Protein AF-A0A960LBF2-F1 (afdb_monomer)

Secondary structure (DSSP, 8-state):
----------SS--HHHHHGGGHHHHHHTTTTSEEEEE-----HHHHHHHTTSSEEEEE--SS-EEETTEEE-HHHHHHHHHHHHHHHHHHHHHHTT-----S-BTTBSB-TTT-SBPP-GGGTTTTSTTHHHHTHHHHHHHHHHHHHHHHHSPTTHHHHHHHHHHIIIIIS---S-HHHHHHHHHT-HHHHHHHHHHHTTTTTTSS--HHHHHHHHHHHHHHHHH-

Foldseek 3Di:
DDPDQPPPDDDDLVQCQQQVVVVVLQVLCPPLAEEAEDCDDDALLRVLLCLLASYQYFHQDPAFDADQLDTHGRSSSRSVSSVLNQLLLQQLCVVVVRHWDDCDDPNDQADPVPRGGDDISNSCRPPRPCPSVVRSVVLNVLSCLQLVLLVPDDPPLSLLLSQLSSCVCRVVSHHSDLVSLLVVLVVCVSLVVVVVCLVSCRCPPRRNDPRSNVNNNVSSVSSNVSD

Sequence (227 aa):
MIALSDDGEAGSAVYVPKAAGEVEPLLRLWPAALAVPTPMAFEAVDLVELRAFPVHPLGLVAEPSWADGGVRSPAEFFFHDLDHARFKIREDLRVEGIEIPDAYRLGTTLDAETGQHRTILSAAESRVGSLLWGRVESRRELCARLLAFSASLAEPLRTATELLLFEILCEKSLPLDEDVLVHELRSGAHVIKARRKQASGFYGDYASGPAVMAALEEACGVLGESL

Structure (mmCIF, N/CA/C/O backbone):
data_AF-A0A960LBF2-F1
#
_entry.id   AF-A0A960LBF2-F1
#
loop_
_atom_site.group_PDB
_atom_site.id
_atom_site.type_symbol
_atom_site.label_atom_id
_atom_site.label_alt_id
_atom_site.label_comp_id
_atom_site.label_asym_id
_atom_site.label_entity_id
_atom_site.label_seq_id
_atom_site.pdbx_PDB_ins_code
_atom_site.Cartn_x
_atom_site.Cartn_y
_atom_site.Cartn_z
_atom_site.occupancy
_atom_site.B_iso_or_equiv
_atom_site.auth_seq_id
_atom_site.auth_comp_id
_atom_site.auth_asym_id
_atom_site.auth_atom_id
_atom_site.pdbx_PDB_model_num
ATOM 1 N N . MET A 1 1 ? -3.083 17.568 -3.671 1.00 28.14 1 MET A N 1
ATOM 2 C CA . MET A 1 1 ? -1.648 17.882 -3.499 1.00 28.14 1 MET A CA 1
ATOM 3 C C . MET A 1 1 ? -1.215 17.280 -2.173 1.00 28.14 1 MET A C 1
ATOM 5 O O . MET A 1 1 ? -1.503 17.854 -1.131 1.00 28.14 1 MET A O 1
ATOM 9 N N . ILE A 1 2 ? -0.667 16.067 -2.198 1.00 32.09 2 ILE A N 1
ATOM 10 C CA . ILE A 1 2 ? -0.135 15.413 -0.996 1.00 32.09 2 ILE A CA 1
ATOM 11 C C . ILE A 1 2 ? 1.286 15.946 -0.807 1.00 32.09 2 ILE A C 1
ATOM 13 O O . ILE A 1 2 ? 2.064 15.971 -1.760 1.00 32.09 2 ILE A O 1
ATOM 17 N N . ALA A 1 3 ? 1.597 16.437 0.393 1.00 28.89 3 ALA A N 1
ATOM 18 C CA . ALA A 1 3 ? 2.954 16.827 0.746 1.00 28.89 3 ALA A CA 1
ATOM 19 C C . ALA A 1 3 ? 3.868 15.604 0.597 1.00 28.89 3 ALA A C 1
ATOM 21 O O . ALA A 1 3 ? 3.559 14.531 1.112 1.00 28.89 3 ALA A O 1
ATOM 22 N N . LEU A 1 4 ? 4.967 15.761 -0.139 1.00 34.78 4 LEU A N 1
ATOM 23 C CA . LEU A 1 4 ? 6.025 14.761 -0.210 1.00 34.78 4 LEU A CA 1
ATOM 24 C C . LEU A 1 4 ? 6.577 14.593 1.215 1.00 34.78 4 LEU A C 1
ATOM 26 O O . LEU A 1 4 ? 7.219 15.515 1.714 1.00 34.78 4 LEU A O 1
ATOM 30 N N . SER A 1 5 ? 6.266 13.483 1.890 1.00 39.72 5 SER A N 1
ATOM 31 C CA . SER A 1 5 ? 6.925 13.139 3.149 1.00 39.72 5 SER A CA 1
ATOM 32 C C . SER A 1 5 ? 8.387 12.822 2.850 1.00 39.72 5 SER A C 1
ATOM 34 O O . SER A 1 5 ? 8.703 12.082 1.915 1.00 39.72 5 SER A O 1
ATOM 36 N N . ASP A 1 6 ? 9.270 13.476 3.593 1.00 39.81 6 ASP A N 1
ATOM 37 C CA . ASP A 1 6 ? 10.702 13.227 3.584 1.00 39.81 6 ASP A CA 1
ATOM 38 C C . ASP A 1 6 ? 10.922 12.035 4.527 1.00 39.81 6 ASP A C 1
ATOM 40 O O . ASP A 1 6 ? 11.049 12.207 5.735 1.00 39.81 6 ASP A O 1
ATOM 44 N N . ASP A 1 7 ? 10.863 10.807 4.003 1.00 44.34 7 ASP A N 1
ATOM 45 C CA . ASP A 1 7 ? 10.967 9.568 4.803 1.00 44.34 7 ASP A CA 1
ATOM 46 C C . ASP A 1 7 ? 12.429 9.271 5.230 1.00 44.34 7 ASP A C 1
ATOM 48 O O . ASP A 1 7 ? 12.853 8.133 5.410 1.00 44.34 7 ASP A O 1
ATOM 52 N N . GLY A 1 8 ? 13.236 10.322 5.385 1.00 38.25 8 GLY A N 1
ATOM 53 C CA . GLY A 1 8 ? 14.649 10.270 5.737 1.00 38.25 8 GLY A CA 1
ATOM 54 C C . GLY A 1 8 ? 14.908 10.424 7.233 1.00 38.25 8 GLY A C 1
ATOM 55 O O . GLY A 1 8 ? 15.668 11.307 7.613 1.00 38.25 8 GLY A O 1
ATOM 56 N N . GLU A 1 9 ? 14.336 9.574 8.088 1.00 38.06 9 GLU A N 1
ATOM 57 C CA . GLU A 1 9 ? 14.816 9.435 9.473 1.00 38.06 9 GLU A CA 1
ATOM 58 C C . GLU A 1 9 ? 15.226 7.989 9.772 1.00 38.06 9 GLU A C 1
ATOM 60 O O . GLU A 1 9 ? 14.443 7.126 10.167 1.00 38.06 9 GLU A O 1
ATOM 65 N N . ALA A 1 10 ? 16.522 7.734 9.585 1.00 38.94 10 ALA A N 1
ATOM 66 C CA . ALA A 1 10 ? 17.205 6.571 10.121 1.00 38.94 10 ALA A CA 1
ATOM 67 C C . ALA A 1 10 ? 17.454 6.778 11.626 1.00 38.94 10 ALA A C 1
ATOM 69 O O . ALA A 1 10 ? 18.389 7.477 12.015 1.00 38.94 10 ALA A O 1
ATOM 70 N N . GLY A 1 11 ? 16.637 6.155 12.479 1.00 41.22 11 GLY A N 1
ATOM 71 C CA . GLY A 1 11 ? 16.924 6.027 13.910 1.00 41.22 11 GLY A CA 1
ATOM 72 C C . GLY A 1 11 ? 15.682 5.994 14.800 1.00 41.22 11 GLY A C 1
ATOM 73 O O . GLY A 1 11 ? 14.882 6.920 14.792 1.00 41.22 11 GLY A O 1
ATOM 74 N N . SER A 1 12 ? 15.595 4.964 15.649 1.00 40.75 12 SER A N 1
ATOM 75 C CA . SER A 1 12 ? 14.500 4.633 16.583 1.00 40.75 12 SER A CA 1
ATOM 76 C C . SER A 1 12 ? 13.303 3.911 15.956 1.00 40.75 12 SER A C 1
ATOM 78 O O . SER A 1 12 ? 13.068 4.006 14.759 1.00 40.75 12 SER A O 1
ATOM 80 N N . ALA A 1 13 ? 12.591 3.129 16.771 1.00 57.81 13 ALA A N 1
ATOM 81 C CA . ALA A 1 13 ? 11.451 2.316 16.365 1.00 57.81 13 ALA A CA 1
ATOM 82 C C . ALA A 1 13 ? 10.294 3.195 15.865 1.00 57.81 13 ALA A C 1
ATOM 84 O O . ALA A 1 13 ? 9.387 3.503 16.629 1.00 57.81 13 ALA A O 1
ATOM 85 N N . VAL A 1 14 ? 10.337 3.621 14.598 1.00 75.94 14 VAL A N 1
ATOM 86 C CA . VAL A 1 14 ? 9.389 4.590 14.020 1.00 75.94 14 VAL A CA 1
ATOM 87 C C . VAL A 1 14 ? 7.981 4.002 13.932 1.00 75.94 14 VAL A C 1
ATOM 89 O O . VAL A 1 14 ? 7.005 4.685 14.226 1.00 75.94 14 VAL A O 1
ATOM 92 N N . TYR A 1 15 ? 7.851 2.727 13.556 1.00 82.81 15 TYR A N 1
ATOM 93 C CA . TYR A 1 15 ? 6.547 2.162 13.193 1.00 82.81 15 TYR A CA 1
ATOM 94 C C . TYR A 1 15 ? 5.677 1.750 14.375 1.00 82.81 15 TYR A C 1
ATOM 96 O O . TYR A 1 15 ? 4.470 1.980 14.344 1.00 82.81 15 TYR A O 1
ATOM 104 N N . VAL A 1 16 ? 6.270 1.179 15.428 1.00 85.75 16 VAL A N 1
ATOM 105 C CA . VAL A 1 16 ? 5.522 0.720 16.611 1.00 85.75 16 VAL A CA 1
ATOM 106 C C . VAL A 1 16 ? 4.672 1.855 17.212 1.00 85.75 16 VAL A C 1
ATOM 108 O O . VAL A 1 16 ? 3.450 1.724 17.219 1.00 85.75 16 VAL A O 1
ATOM 111 N N . PRO A 1 17 ? 5.232 2.998 17.657 1.00 88.12 17 PRO A N 1
ATOM 112 C CA . PRO A 1 17 ? 4.430 4.096 18.197 1.00 88.12 17 PRO A CA 1
ATOM 113 C C . PRO A 1 17 ? 3.516 4.737 17.142 1.00 88.12 17 PRO A C 1
ATOM 115 O O . PRO A 1 17 ? 2.463 5.263 17.497 1.00 88.12 17 PRO A O 1
ATOM 118 N N . LYS A 1 18 ? 3.883 4.666 15.853 1.00 88.06 18 LYS A N 1
ATOM 119 C CA . LYS A 1 18 ? 3.131 5.261 14.741 1.00 88.06 18 LYS A CA 1
ATOM 120 C C . LYS A 1 18 ? 1.815 4.561 14.439 1.00 88.06 18 LYS A C 1
ATOM 122 O O . LYS A 1 18 ? 0.836 5.239 14.120 1.00 88.06 18 LYS A O 1
ATOM 127 N N . ALA A 1 19 ? 1.802 3.233 14.516 1.00 91.38 19 ALA A N 1
ATOM 128 C CA . ALA A 1 19 ? 0.680 2.420 14.061 1.00 91.38 19 ALA A CA 1
ATOM 129 C C . ALA A 1 19 ? 0.069 1.529 15.153 1.00 91.38 19 ALA A C 1
ATOM 131 O O . ALA A 1 19 ? -1.000 0.978 14.922 1.00 91.38 19 ALA A O 1
ATOM 132 N N . ALA A 1 20 ? 0.665 1.399 16.348 1.00 92.50 20 ALA A N 1
ATOM 133 C CA . ALA A 1 20 ? 0.161 0.480 17.379 1.00 92.50 20 ALA A CA 1
ATOM 134 C C . ALA A 1 20 ? -1.324 0.661 17.719 1.00 92.50 20 ALA A C 1
ATOM 136 O O . ALA A 1 20 ? -2.034 -0.327 17.872 1.00 92.50 20 ALA A O 1
ATOM 137 N N . GLY A 1 21 ? -1.812 1.903 17.768 1.00 94.31 21 GLY A N 1
ATOM 138 C CA . GLY A 1 21 ? -3.224 2.192 18.042 1.00 94.31 21 GLY A CA 1
ATOM 139 C C . GLY A 1 21 ? -4.203 1.820 16.918 1.00 94.31 21 GLY A C 1
ATOM 140 O O . GLY A 1 21 ? -5.401 2.047 17.070 1.00 94.31 21 GLY A O 1
ATOM 141 N N . GLU A 1 22 ? -3.720 1.289 15.793 1.00 96.62 22 GLU A N 1
ATOM 142 C CA . GLU A 1 22 ? -4.529 0.884 14.636 1.00 96.62 22 GLU A CA 1
ATOM 143 C C . GLU A 1 22 ? -4.852 -0.618 14.636 1.00 96.62 22 GLU A C 1
ATOM 145 O O . GLU A 1 22 ? -5.702 -1.046 13.855 1.00 96.62 22 GLU A O 1
ATOM 150 N N . VAL A 1 23 ? -4.229 -1.423 15.512 1.00 96.62 23 VAL A N 1
ATOM 151 C CA . VAL A 1 23 ? -4.430 -2.885 15.554 1.00 96.62 23 VAL A CA 1
ATOM 152 C C . VAL A 1 23 ? -5.886 -3.226 15.865 1.00 96.62 23 VAL A C 1
ATOM 154 O O . VAL A 1 23 ? -6.545 -3.908 15.080 1.00 96.62 23 VAL A O 1
ATOM 157 N N . GLU A 1 24 ? -6.419 -2.754 16.993 1.00 96.88 24 GLU A N 1
ATOM 158 C CA . GLU A 1 24 ? -7.786 -3.067 17.409 1.00 96.88 24 GLU A CA 1
ATOM 159 C C . GLU A 1 24 ? -8.836 -2.519 16.434 1.00 96.88 24 GLU A C 1
ATOM 161 O O . GLU A 1 24 ? -9.745 -3.278 16.087 1.00 96.88 24 GLU A O 1
ATOM 166 N N . PRO A 1 25 ? -8.742 -1.263 15.946 1.00 96.31 25 PRO A N 1
ATOM 167 C CA . PRO A 1 25 ? -9.629 -0.782 14.894 1.00 96.31 25 PRO A CA 1
ATOM 168 C C . PRO A 1 25 ? -9.584 -1.632 13.621 1.00 96.31 25 PRO A C 1
ATOM 170 O O . PRO A 1 25 ? -10.644 -1.986 13.113 1.00 96.31 25 PRO A O 1
ATOM 173 N N . LEU A 1 26 ? -8.398 -2.022 13.133 1.00 96.56 26 LEU A N 1
ATOM 174 C CA . LEU A 1 26 ? -8.282 -2.869 11.942 1.00 96.56 26 LEU A CA 1
ATOM 175 C C . LEU A 1 26 ? -8.992 -4.215 12.139 1.00 96.56 26 LEU A C 1
ATOM 177 O O . LEU A 1 26 ? -9.729 -4.655 11.260 1.00 96.56 26 LEU A O 1
ATOM 181 N N . LEU A 1 27 ? -8.831 -4.848 13.305 1.00 96.00 27 LEU A N 1
ATOM 182 C CA . LEU A 1 27 ? -9.509 -6.111 13.619 1.00 96.00 27 LEU A CA 1
ATOM 183 C C . LEU A 1 27 ? -11.038 -5.963 13.684 1.00 96.00 27 LEU A C 1
ATOM 185 O O . LEU A 1 27 ? -11.760 -6.880 13.291 1.00 96.00 27 LEU A O 1
ATOM 189 N N . ARG A 1 28 ? -11.552 -4.813 14.137 1.00 96.06 28 ARG A N 1
ATOM 190 C CA . ARG A 1 28 ? -13.000 -4.526 14.161 1.00 96.06 28 ARG A CA 1
ATOM 191 C C . ARG A 1 28 ? -13.604 -4.291 12.783 1.00 96.06 28 ARG A C 1
ATOM 193 O O . ARG A 1 28 ? -14.824 -4.352 12.656 1.00 96.06 28 ARG A O 1
ATOM 200 N N . LEU A 1 29 ? -12.787 -4.055 11.756 1.00 95.25 29 LEU A N 1
ATOM 201 C CA . LEU A 1 29 ? -13.278 -3.969 10.384 1.00 95.25 29 LEU A CA 1
ATOM 202 C C . LEU A 1 29 ? -13.675 -5.334 9.817 1.00 95.25 29 LEU A C 1
ATOM 204 O O . LEU A 1 29 ? -14.265 -5.365 8.744 1.00 95.25 29 LEU A O 1
ATOM 208 N N . TRP A 1 30 ? -13.434 -6.453 10.506 1.00 93.94 30 TRP A N 1
ATOM 209 C CA . TRP A 1 30 ? -13.960 -7.750 10.084 1.00 93.94 30 TRP A CA 1
ATOM 210 C C . TRP A 1 30 ? -15.506 -7.741 10.001 1.00 93.94 30 TRP A C 1
ATOM 212 O O . TRP A 1 30 ? -16.165 -7.299 10.944 1.00 93.94 30 TRP A O 1
ATOM 222 N N . PRO A 1 31 ? -16.126 -8.293 8.934 1.00 92.94 31 PRO A N 1
ATOM 223 C CA . PRO A 1 31 ? -15.510 -8.945 7.771 1.00 92.94 31 PRO A CA 1
ATOM 224 C C . PRO A 1 31 ? -15.253 -7.997 6.585 1.00 92.94 31 PRO A C 1
ATOM 226 O O . PRO A 1 31 ? -14.890 -8.453 5.508 1.00 92.94 31 PRO A O 1
ATOM 229 N N . ALA A 1 32 ? -15.489 -6.697 6.738 1.00 93.81 32 ALA A N 1
ATOM 230 C CA . ALA A 1 32 ? -15.416 -5.686 5.685 1.00 93.81 32 ALA A CA 1
ATOM 231 C C . ALA A 1 32 ? -13.995 -5.446 5.137 1.00 93.81 32 ALA A C 1
ATOM 233 O O . ALA A 1 32 ? -13.841 -5.182 3.946 1.00 93.81 32 ALA A O 1
ATOM 234 N N . ALA A 1 33 ? -12.973 -5.575 5.985 1.00 95.50 33 ALA A N 1
ATOM 235 C CA . ALA A 1 33 ? -11.564 -5.628 5.602 1.00 95.50 33 ALA A CA 1
ATOM 236 C C . ALA A 1 33 ? -10.820 -6.630 6.496 1.00 95.50 33 ALA A C 1
ATOM 238 O O . ALA A 1 33 ? -11.137 -6.759 7.681 1.00 95.50 33 ALA A O 1
ATOM 239 N N . LEU A 1 34 ? -9.863 -7.367 5.929 1.00 96.31 34 LEU A N 1
ATOM 240 C CA . LEU A 1 34 ? -9.186 -8.473 6.610 1.00 96.31 34 LEU A CA 1
ATOM 241 C C . LEU A 1 34 ? -7.733 -8.128 6.912 1.00 96.31 34 LEU A C 1
ATOM 243 O O . LEU A 1 34 ? -6.956 -7.891 5.995 1.00 96.31 34 LEU A O 1
ATOM 247 N N . ALA A 1 35 ? -7.348 -8.187 8.184 1.00 96.62 35 ALA A N 1
ATOM 248 C CA . ALA A 1 35 ? -5.946 -8.261 8.582 1.00 96.62 35 ALA A CA 1
ATOM 249 C C . ALA A 1 35 ? -5.517 -9.732 8.595 1.00 96.62 35 ALA A C 1
ATOM 251 O O . ALA A 1 35 ? -6.151 -10.546 9.272 1.00 96.62 35 ALA A O 1
ATOM 252 N N . VAL A 1 36 ? -4.455 -10.084 7.872 1.00 97.12 36 VAL A N 1
ATOM 253 C CA . VAL A 1 36 ? -3.978 -11.472 7.775 1.00 97.12 36 VAL A CA 1
ATOM 254 C C . VAL A 1 36 ? -2.517 -11.541 8.211 1.00 97.12 36 VAL A C 1
ATOM 256 O O . VAL A 1 36 ? -1.625 -11.350 7.384 1.00 97.12 36 VAL A O 1
ATOM 259 N N . PRO A 1 37 ? -2.241 -11.818 9.499 1.00 96.94 37 PRO A N 1
ATOM 260 C CA . PRO A 1 37 ? -0.886 -12.106 9.949 1.00 96.94 37 PRO A CA 1
ATOM 261 C C . PRO A 1 37 ? -0.328 -13.319 9.201 1.00 96.94 37 PRO A C 1
ATOM 263 O O . PRO A 1 37 ? -0.969 -14.372 9.174 1.00 96.94 37 PRO A O 1
ATOM 266 N N . THR A 1 38 ? 0.842 -13.187 8.580 1.00 97.12 38 THR A N 1
ATOM 267 C CA . THR A 1 38 ? 1.386 -14.238 7.711 1.00 97.12 38 THR A CA 1
ATOM 268 C C . THR A 1 38 ? 2.914 -14.281 7.714 1.00 97.12 38 THR A C 1
ATOM 270 O O . THR A 1 38 ? 3.549 -13.232 7.646 1.00 97.12 38 THR A O 1
ATOM 273 N N . PRO A 1 39 ? 3.533 -15.477 7.765 1.00 96.38 39 PRO A N 1
ATOM 274 C CA . PRO A 1 39 ? 4.972 -15.638 7.558 1.00 96.38 39 PRO A CA 1
ATOM 275 C C . PRO A 1 39 ? 5.353 -15.708 6.069 1.00 96.38 39 PRO A C 1
ATOM 277 O O . PRO A 1 39 ? 6.522 -15.896 5.742 1.00 96.38 39 PRO A O 1
ATOM 280 N N . MET A 1 40 ? 4.372 -15.648 5.162 1.00 94.62 40 MET A N 1
ATOM 281 C CA . MET A 1 40 ? 4.597 -15.720 3.721 1.00 94.62 40 MET A CA 1
ATOM 282 C C . MET A 1 40 ? 5.306 -14.457 3.230 1.00 94.62 40 MET A C 1
ATOM 284 O O . MET A 1 40 ? 4.862 -13.348 3.522 1.00 94.62 40 MET A O 1
ATOM 288 N N . ALA A 1 41 ? 6.379 -14.644 2.464 1.00 91.06 41 ALA A N 1
ATOM 289 C CA . ALA A 1 41 ? 6.989 -13.578 1.683 1.00 91.06 41 ALA A CA 1
ATOM 290 C C . ALA A 1 41 ? 6.204 -13.385 0.380 1.00 91.06 41 ALA A C 1
ATOM 292 O O . ALA A 1 41 ? 5.762 -14.364 -0.221 1.00 91.06 41 ALA A O 1
ATOM 293 N N . PHE A 1 42 ? 6.048 -12.130 -0.030 1.00 91.56 42 PHE A N 1
ATOM 294 C CA . PHE A 1 42 ? 5.371 -11.738 -1.260 1.00 91.56 42 PHE A CA 1
ATOM 295 C C . PHE A 1 42 ? 6.341 -10.960 -2.140 1.00 91.56 42 PHE A C 1
ATOM 297 O O . PHE A 1 42 ? 7.027 -10.057 -1.654 1.00 91.56 42 PHE A O 1
ATOM 304 N N . GLU A 1 43 ? 6.359 -11.277 -3.427 1.00 90.44 43 GLU A N 1
ATOM 305 C CA . GLU A 1 43 ? 6.989 -10.441 -4.443 1.00 90.44 43 GLU A CA 1
ATOM 306 C C . GLU A 1 43 ? 6.092 -9.220 -4.726 1.00 90.44 43 GLU A C 1
ATOM 308 O O . GLU A 1 43 ? 4.900 -9.208 -4.394 1.00 90.44 43 GLU A O 1
ATOM 313 N N . ALA A 1 44 ? 6.612 -8.164 -5.363 1.00 90.00 44 ALA A N 1
ATOM 314 C CA . ALA A 1 44 ? 5.790 -6.967 -5.592 1.00 90.00 44 ALA A CA 1
ATOM 315 C C . ALA A 1 44 ? 4.571 -7.244 -6.476 1.00 90.00 44 ALA A C 1
ATOM 317 O O . ALA A 1 44 ? 3.529 -6.625 -6.274 1.00 90.00 44 ALA A O 1
ATOM 318 N N . VAL A 1 45 ? 4.681 -8.174 -7.431 1.00 93.62 45 VAL A N 1
ATOM 319 C CA . VAL A 1 45 ? 3.545 -8.575 -8.271 1.00 93.62 45 VAL A CA 1
ATOM 320 C C . VAL A 1 45 ? 2.445 -9.213 -7.420 1.00 93.62 45 VAL A C 1
ATOM 322 O O . VAL A 1 45 ? 1.283 -8.847 -7.587 1.00 93.62 45 VAL A O 1
ATOM 325 N N . ASP A 1 46 ? 2.792 -10.052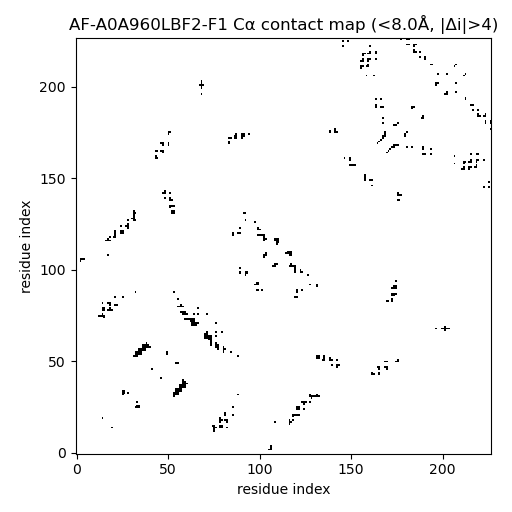 -6.438 1.00 95.25 46 ASP A N 1
ATOM 326 C CA . ASP A 1 46 ? 1.808 -10.633 -5.516 1.00 95.25 46 ASP A CA 1
ATOM 327 C C . ASP A 1 46 ? 1.100 -9.535 -4.701 1.00 95.25 46 ASP A C 1
ATOM 329 O O . ASP A 1 46 ? -0.115 -9.568 -4.494 1.00 95.25 46 ASP A O 1
ATOM 333 N N . LEU A 1 47 ? 1.845 -8.516 -4.254 1.00 95.25 47 LEU A N 1
ATOM 334 C CA . LEU A 1 47 ? 1.291 -7.379 -3.509 1.00 95.25 47 LEU A CA 1
ATOM 335 C C . LEU A 1 47 ? 0.386 -6.488 -4.375 1.00 95.25 47 LEU A C 1
ATOM 337 O O . LEU A 1 47 ? -0.597 -5.940 -3.864 1.00 95.25 47 LEU A O 1
ATOM 341 N N . VAL A 1 48 ? 0.689 -6.356 -5.670 1.00 96.88 48 VAL A N 1
ATOM 342 C CA . VAL A 1 48 ? -0.168 -5.676 -6.652 1.00 96.88 48 VAL A CA 1
ATOM 343 C C . VAL A 1 48 ? -1.463 -6.463 -6.865 1.00 96.88 48 VAL A C 1
ATOM 345 O O . VAL A 1 48 ? -2.540 -5.867 -6.821 1.00 96.88 48 VAL A O 1
ATOM 348 N N . GLU A 1 49 ? -1.393 -7.788 -7.015 1.00 97.25 49 GLU A N 1
ATOM 349 C CA . GLU A 1 49 ? -2.579 -8.649 -7.132 1.00 97.25 49 GLU A CA 1
ATOM 350 C C . GLU A 1 49 ? -3.467 -8.581 -5.887 1.00 97.25 49 GLU A C 1
ATOM 352 O O . GLU A 1 49 ? -4.687 -8.406 -5.981 1.00 97.25 49 GLU A O 1
ATOM 357 N N . LEU A 1 50 ? -2.859 -8.643 -4.701 1.00 96.62 50 LEU A N 1
ATOM 358 C CA . LEU A 1 50 ? -3.571 -8.552 -3.427 1.00 96.62 50 LEU A CA 1
ATOM 359 C C . LEU A 1 50 ? -4.299 -7.220 -3.247 1.00 96.62 50 LEU A C 1
ATOM 361 O O . LEU A 1 50 ? -5.315 -7.180 -2.551 1.00 96.62 50 LEU A O 1
ATOM 365 N N . ARG A 1 51 ? -3.859 -6.143 -3.914 1.00 96.94 51 ARG A N 1
ATOM 366 C CA . ARG A 1 51 ? -4.538 -4.840 -3.862 1.00 96.94 51 ARG A CA 1
ATOM 367 C C . ARG A 1 51 ? -5.963 -4.887 -4.413 1.00 96.94 51 ARG A C 1
ATOM 369 O O . ARG A 1 51 ? -6.771 -4.019 -4.069 1.00 96.94 51 ARG A O 1
ATOM 376 N N . ALA A 1 52 ? -6.297 -5.901 -5.213 1.00 97.25 52 ALA A N 1
ATOM 377 C CA . ALA A 1 52 ? -7.653 -6.101 -5.698 1.00 97.25 52 ALA A CA 1
ATOM 378 C C . ALA A 1 52 ? -8.649 -6.503 -4.595 1.00 97.25 52 ALA A C 1
ATOM 380 O O . ALA A 1 52 ? -9.858 -6.393 -4.799 1.00 97.25 52 ALA A O 1
ATOM 381 N N . PHE A 1 53 ? -8.162 -6.923 -3.425 1.00 97.50 53 PHE A N 1
ATOM 382 C CA . PHE A 1 53 ? -8.971 -7.377 -2.301 1.00 97.50 53 PHE A CA 1
ATOM 383 C C . PHE A 1 53 ? -8.855 -6.421 -1.104 1.00 97.50 53 PHE A C 1
ATOM 385 O O . PHE A 1 53 ? -7.794 -5.835 -0.886 1.00 97.50 53 PHE A O 1
ATOM 392 N N . PRO A 1 54 ? -9.897 -6.295 -0.260 1.00 96.00 54 PRO A N 1
ATOM 393 C CA . PRO A 1 54 ? -9.796 -5.625 1.040 1.00 96.00 54 PRO A CA 1
ATOM 394 C C . PRO A 1 54 ? -9.096 -6.536 2.065 1.00 96.00 54 PRO A C 1
ATOM 396 O O . PRO A 1 54 ? -9.617 -6.825 3.142 1.00 96.00 54 PRO A O 1
ATOM 399 N N . VAL A 1 55 ? -7.931 -7.061 1.686 1.00 96.75 55 VAL A N 1
ATOM 400 C CA . VAL A 1 55 ? -7.112 -7.989 2.464 1.00 96.75 55 VAL A CA 1
ATOM 401 C C . VAL A 1 55 ? -5.735 -7.366 2.637 1.00 96.75 55 VAL A C 1
ATOM 403 O O . VAL A 1 55 ? -5.100 -6.933 1.678 1.00 96.75 55 VAL A O 1
ATOM 406 N N . HIS A 1 56 ? -5.274 -7.329 3.878 1.00 97.06 56 HIS A N 1
ATOM 407 C CA . HIS A 1 56 ? -4.036 -6.692 4.287 1.00 97.06 56 HIS A CA 1
ATOM 408 C C . HIS A 1 56 ? -3.159 -7.735 4.982 1.00 97.06 56 HIS A C 1
ATOM 410 O O . HIS A 1 56 ? -3.362 -8.015 6.170 1.00 97.06 56 HIS A O 1
ATOM 416 N N . PRO A 1 57 ? -2.218 -8.353 4.249 1.00 97.00 57 PRO A N 1
ATOM 417 C CA . PRO A 1 57 ? -1.190 -9.176 4.861 1.00 97.00 57 PRO A CA 1
ATOM 418 C C . PRO A 1 57 ? -0.383 -8.344 5.855 1.00 97.00 57 PRO A C 1
ATOM 420 O O . PRO A 1 57 ? -0.014 -7.212 5.549 1.00 97.00 57 PRO A O 1
ATOM 423 N N . LEU A 1 58 ? -0.124 -8.913 7.029 1.00 97.38 58 LEU A N 1
ATOM 424 C CA . LEU A 1 58 ? 0.754 -8.336 8.041 1.00 97.38 58 LEU A CA 1
ATOM 425 C C . LEU A 1 58 ? 1.911 -9.310 8.267 1.00 97.38 58 LEU A C 1
ATOM 427 O O . LEU A 1 58 ? 1.701 -10.421 8.766 1.00 97.38 58 LEU A O 1
ATOM 431 N N . GLY A 1 59 ? 3.115 -8.923 7.862 1.00 96.38 59 GLY A N 1
ATOM 432 C CA . GLY A 1 59 ? 4.292 -9.778 7.876 1.00 96.38 59 GLY A CA 1
ATOM 433 C C . GLY A 1 59 ? 4.691 -10.215 9.282 1.00 96.38 59 GLY A C 1
ATOM 434 O O . GLY A 1 59 ? 4.869 -9.404 10.192 1.00 96.38 59 GLY A O 1
ATOM 435 N N . LEU A 1 60 ? 4.861 -11.524 9.449 1.00 96.94 60 LEU A N 1
ATOM 436 C CA . LEU A 1 60 ? 5.399 -12.162 10.645 1.00 96.94 60 LEU A CA 1
ATOM 437 C C . LEU A 1 60 ? 6.775 -12.743 10.325 1.00 96.94 60 LEU A C 1
ATOM 439 O O . LEU A 1 60 ? 6.898 -13.890 9.896 1.00 96.94 60 LEU A O 1
ATOM 443 N N . VAL A 1 61 ? 7.814 -11.944 10.550 1.00 95.75 61 VAL A N 1
ATOM 444 C CA . VAL A 1 61 ? 9.208 -12.354 10.341 1.00 95.75 61 VAL A CA 1
ATOM 445 C C . VAL A 1 61 ? 9.851 -12.795 11.655 1.00 95.75 61 VAL A C 1
ATOM 447 O O . VAL A 1 61 ? 9.599 -12.218 12.712 1.00 95.75 61 VAL A O 1
ATOM 450 N N . ALA A 1 62 ? 10.685 -13.835 11.607 1.00 95.06 62 ALA A N 1
ATOM 451 C CA . ALA A 1 62 ? 11.395 -14.336 12.789 1.00 95.06 62 ALA A CA 1
ATOM 452 C C . ALA A 1 62 ? 12.677 -13.540 13.096 1.00 95.06 62 ALA A C 1
ATOM 454 O O . ALA A 1 62 ? 13.136 -13.515 14.237 1.00 95.06 62 ALA A O 1
ATOM 455 N N . GLU A 1 63 ? 13.242 -12.881 12.083 1.00 95.56 63 GLU A N 1
ATOM 456 C CA . GLU A 1 63 ? 14.534 -12.197 12.131 1.00 95.56 63 GLU A CA 1
ATOM 457 C C . GLU A 1 63 ? 14.422 -10.781 11.544 1.00 95.56 63 GLU A C 1
ATOM 459 O O . GLU A 1 63 ? 13.492 -10.508 10.773 1.00 95.56 63 GLU A O 1
ATOM 464 N N . PRO A 1 64 ? 15.345 -9.860 11.894 1.00 94.00 64 PRO A N 1
ATOM 465 C CA . PRO A 1 64 ? 15.385 -8.540 11.283 1.00 94.00 64 PRO A CA 1
ATOM 466 C C . PRO A 1 64 ? 15.424 -8.627 9.754 1.00 94.00 64 PRO A C 1
ATOM 468 O O . PRO A 1 64 ? 16.262 -9.325 9.190 1.00 94.00 64 PRO A O 1
ATOM 471 N N . SER A 1 65 ? 14.511 -7.919 9.097 1.00 91.81 65 SER A N 1
ATOM 472 C CA . SER A 1 65 ? 14.243 -8.042 7.659 1.00 91.81 65 SER A CA 1
ATOM 473 C C . SER A 1 65 ? 14.219 -6.670 6.990 1.00 91.81 65 SER A C 1
ATOM 475 O O . SER A 1 65 ? 13.988 -5.657 7.650 1.00 91.81 65 SER A O 1
ATOM 477 N N . TRP A 1 66 ? 14.488 -6.614 5.686 1.00 88.19 66 TRP A N 1
ATOM 478 C CA . TRP A 1 66 ? 14.506 -5.354 4.938 1.00 88.19 66 TRP A CA 1
ATOM 479 C C . TRP A 1 66 ? 13.085 -4.835 4.679 1.00 88.19 66 TRP A C 1
ATOM 481 O O . TRP A 1 66 ? 12.275 -5.553 4.100 1.00 88.19 66 TRP A O 1
ATOM 491 N N . ALA A 1 67 ? 12.792 -3.599 5.085 1.00 87.25 67 ALA A N 1
ATOM 492 C CA . ALA A 1 67 ? 11.553 -2.884 4.769 1.00 87.25 67 ALA A CA 1
ATOM 493 C C . ALA A 1 67 ? 11.770 -1.363 4.830 1.00 87.25 67 ALA A C 1
ATOM 495 O O . ALA A 1 67 ? 12.532 -0.863 5.666 1.00 87.25 67 ALA A O 1
ATOM 496 N N . ASP A 1 68 ? 11.097 -0.630 3.941 1.00 84.25 68 ASP A N 1
ATOM 497 C CA . ASP A 1 68 ? 11.191 0.831 3.810 1.00 84.25 68 ASP A CA 1
ATOM 498 C C . ASP A 1 68 ? 12.648 1.341 3.800 1.00 84.25 68 ASP A C 1
ATOM 500 O O . ASP A 1 68 ? 13.061 2.173 4.609 1.00 84.25 68 ASP A O 1
ATOM 504 N N . GLY A 1 69 ? 13.478 0.734 2.946 1.00 86.00 69 GLY A N 1
ATOM 505 C CA . GLY A 1 69 ? 14.874 1.124 2.740 1.00 86.00 69 GLY A CA 1
ATOM 506 C C . GLY A 1 69 ? 15.843 0.877 3.898 1.00 86.00 69 GLY A C 1
ATOM 507 O O . GLY A 1 69 ? 16.931 1.455 3.902 1.00 86.00 69 GLY A O 1
ATOM 508 N N . GLY A 1 70 ? 15.492 0.027 4.865 1.00 87.31 70 GLY A N 1
ATOM 509 C CA . GLY A 1 70 ? 16.399 -0.353 5.946 1.00 87.31 70 GLY A CA 1
ATOM 510 C C . GLY A 1 70 ? 16.071 -1.699 6.582 1.00 87.31 70 GLY A C 1
ATOM 511 O O . GLY A 1 70 ? 15.021 -2.288 6.345 1.00 87.31 70 GLY A O 1
ATOM 512 N N . VAL A 1 71 ? 16.979 -2.190 7.428 1.00 90.25 71 VAL A N 1
ATOM 513 C CA . VAL A 1 71 ? 16.733 -3.386 8.247 1.00 90.25 71 VAL A CA 1
ATOM 514 C C . VAL A 1 71 ? 15.822 -3.014 9.413 1.00 90.25 71 VAL A C 1
ATOM 516 O O . VAL A 1 71 ? 16.135 -2.110 10.189 1.00 90.25 71 VAL A O 1
ATOM 519 N N . ARG A 1 72 ? 14.705 -3.726 9.545 1.00 91.00 72 ARG A N 1
ATOM 520 C CA . ARG A 1 72 ? 13.676 -3.531 10.568 1.00 91.00 72 ARG A CA 1
ATOM 521 C C . ARG A 1 72 ? 13.608 -4.745 11.481 1.00 91.00 72 ARG A C 1
ATOM 523 O O . ARG A 1 72 ? 13.743 -5.879 11.028 1.00 91.00 72 ARG A O 1
ATOM 530 N N . SER A 1 73 ? 13.386 -4.524 12.772 1.00 94.75 73 SER A N 1
ATOM 531 C CA . SER A 1 73 ? 13.048 -5.601 13.708 1.00 94.75 73 SER A CA 1
ATOM 532 C C . SER A 1 73 ? 11.703 -6.251 13.344 1.00 94.75 73 SER A C 1
ATOM 534 O O . SER A 1 73 ? 10.884 -5.619 12.673 1.00 94.75 73 SER A O 1
ATOM 536 N N . PRO A 1 74 ? 11.409 -7.472 13.833 1.00 96.00 74 PRO A N 1
ATOM 537 C CA . PRO A 1 74 ? 10.111 -8.111 13.609 1.00 96.00 74 PRO A CA 1
ATOM 538 C C . PRO A 1 74 ? 8.897 -7.249 13.972 1.00 96.00 74 PRO A C 1
ATOM 540 O O . PRO A 1 74 ? 7.909 -7.226 13.242 1.00 96.00 74 PRO A O 1
ATOM 543 N N . ALA A 1 75 ? 8.978 -6.500 15.077 1.00 95.31 75 ALA A N 1
ATOM 544 C CA . ALA A 1 75 ? 7.907 -5.597 15.480 1.00 95.31 75 ALA A CA 1
ATOM 545 C C . ALA A 1 75 ? 7.755 -4.434 14.489 1.00 95.31 75 ALA A C 1
ATOM 547 O O . ALA A 1 75 ? 6.647 -4.133 14.057 1.00 95.31 75 ALA A O 1
ATOM 548 N N . GLU A 1 76 ? 8.858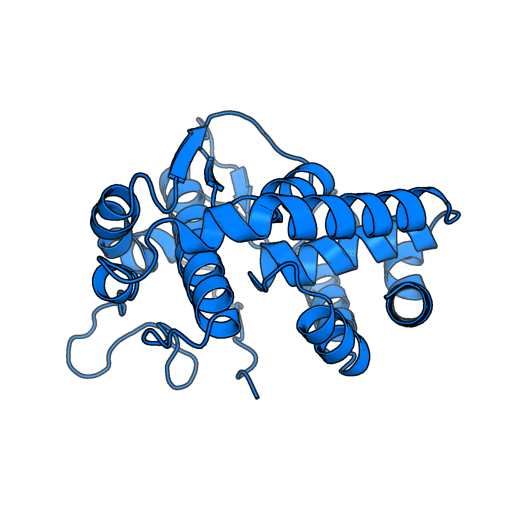 -3.796 14.095 1.00 94.81 76 GLU A N 1
ATOM 549 C CA . GLU A 1 76 ? 8.820 -2.703 13.119 1.00 94.81 76 GLU A CA 1
ATOM 550 C C . GLU A 1 76 ? 8.287 -3.157 11.761 1.00 94.81 76 GLU A C 1
ATOM 552 O O . GLU A 1 76 ? 7.522 -2.412 11.162 1.00 94.81 76 GLU A O 1
ATOM 557 N N . PHE A 1 77 ? 8.630 -4.366 11.311 1.00 95.06 77 PHE A N 1
ATOM 558 C CA . PHE A 1 77 ? 8.109 -4.937 10.067 1.00 95.06 77 PHE A CA 1
ATOM 559 C C . PHE A 1 77 ? 6.581 -5.098 10.123 1.00 95.06 77 PHE A C 1
ATOM 561 O O . PHE A 1 77 ? 5.865 -4.633 9.241 1.00 95.06 77 PHE A O 1
ATOM 568 N N . PHE A 1 78 ? 6.060 -5.672 11.210 1.00 96.69 78 PHE A N 1
ATOM 569 C CA . PHE A 1 78 ? 4.615 -5.825 11.395 1.00 96.69 78 PHE A CA 1
ATOM 570 C C . PHE A 1 78 ? 3.883 -4.473 11.419 1.00 96.69 78 PHE A C 1
ATOM 572 O O . PHE A 1 78 ? 2.847 -4.299 10.776 1.00 96.69 78 PHE A O 1
ATOM 579 N N . PHE A 1 79 ? 4.411 -3.493 12.161 1.00 96.25 79 PHE A N 1
ATOM 580 C CA . PHE A 1 79 ? 3.780 -2.175 12.267 1.00 96.25 79 PHE A CA 1
ATOM 581 C C . PHE A 1 79 ? 3.966 -1.309 11.017 1.00 96.25 79 PHE A C 1
ATOM 583 O O . PHE A 1 79 ? 3.140 -0.432 10.775 1.00 96.25 79 PHE A O 1
ATOM 590 N N . HIS A 1 80 ? 4.997 -1.563 10.212 1.00 94.94 80 HIS A N 1
ATOM 591 C CA . HIS A 1 80 ? 5.125 -1.021 8.862 1.00 94.94 80 HIS A CA 1
ATOM 592 C C . HIS A 1 80 ? 3.954 -1.483 7.989 1.00 94.94 80 HIS A C 1
ATOM 594 O O . HIS A 1 80 ? 3.246 -0.653 7.420 1.00 94.94 80 HIS A O 1
ATOM 600 N N . ASP A 1 81 ? 3.665 -2.784 7.961 1.00 96.44 81 ASP A N 1
ATOM 601 C CA . ASP A 1 81 ? 2.553 -3.306 7.159 1.00 96.44 81 ASP A CA 1
ATOM 602 C C . ASP A 1 81 ? 1.197 -2.790 7.653 1.00 96.44 81 ASP A C 1
ATOM 604 O O . ASP A 1 81 ? 0.315 -2.470 6.850 1.00 96.44 81 ASP A O 1
ATOM 608 N N . LEU A 1 82 ? 1.044 -2.623 8.971 1.00 97.06 82 LEU A N 1
ATOM 609 C CA . LEU A 1 82 ? -0.135 -1.988 9.563 1.00 97.06 82 LEU A CA 1
ATOM 610 C C . LEU A 1 82 ? -0.279 -0.515 9.145 1.00 97.06 82 LEU A C 1
ATOM 612 O O . LEU A 1 82 ? -1.391 -0.057 8.868 1.00 97.06 82 LEU A O 1
ATOM 616 N N . ASP A 1 83 ? 0.833 0.221 9.065 1.00 95.50 83 ASP A N 1
ATOM 617 C CA . ASP A 1 83 ? 0.865 1.601 8.574 1.00 95.50 83 ASP A CA 1
ATOM 618 C C . ASP A 1 83 ? 0.391 1.681 7.116 1.00 95.50 83 ASP A C 1
ATOM 620 O O . ASP A 1 83 ? -0.444 2.522 6.781 1.00 95.50 83 ASP A O 1
ATOM 624 N N . HIS A 1 84 ? 0.825 0.754 6.259 1.00 95.88 84 HIS A N 1
ATOM 625 C CA . HIS A 1 84 ? 0.309 0.649 4.892 1.00 95.88 84 HIS A CA 1
ATOM 626 C C . HIS A 1 84 ? -1.175 0.268 4.861 1.00 95.88 84 HIS A C 1
ATOM 628 O O . HIS A 1 84 ? -1.945 0.846 4.091 1.00 95.88 84 HIS A O 1
ATOM 634 N N . ALA A 1 85 ? -1.607 -0.685 5.693 1.00 96.88 85 ALA A N 1
ATOM 635 C CA . ALA A 1 85 ? -2.997 -1.136 5.735 1.00 96.88 85 ALA A CA 1
ATOM 636 C C . ALA A 1 85 ? -3.963 0.025 6.015 1.00 96.88 85 ALA A C 1
ATOM 638 O O . ALA A 1 85 ? -4.960 0.176 5.302 1.00 96.88 85 ALA A O 1
ATOM 639 N N . ARG A 1 86 ? -3.648 0.902 6.982 1.00 95.69 86 ARG A N 1
ATOM 640 C CA . ARG A 1 86 ? -4.529 2.039 7.299 1.00 95.69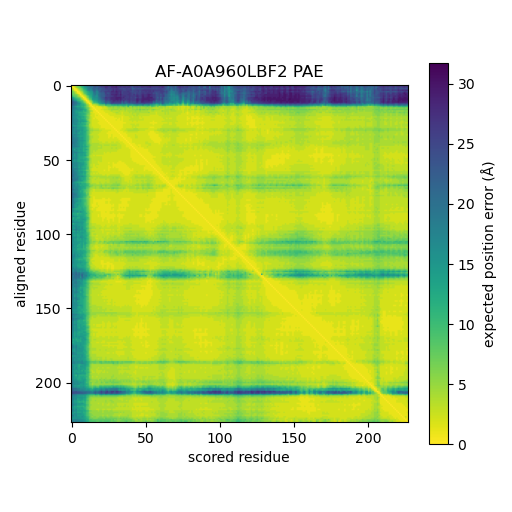 86 ARG A CA 1
ATOM 641 C C . ARG A 1 86 ? -4.693 3.022 6.141 1.00 95.69 86 ARG A C 1
ATOM 643 O O . ARG A 1 86 ? -5.799 3.518 5.921 1.00 95.69 86 ARG A O 1
ATOM 650 N N . PHE A 1 87 ? -3.634 3.276 5.371 1.00 96.31 87 PHE A N 1
ATOM 651 C CA . PHE A 1 87 ? -3.712 4.168 4.215 1.00 96.31 87 PHE A CA 1
ATOM 652 C C . PHE A 1 87 ? -4.435 3.507 3.046 1.00 96.31 87 PHE A C 1
ATOM 654 O O . PHE A 1 87 ? -5.271 4.158 2.426 1.00 96.31 87 PHE A O 1
ATOM 661 N N . LYS A 1 88 ? -4.213 2.209 2.798 1.00 97.44 88 LYS A N 1
ATOM 662 C CA . LYS A 1 88 ? -4.942 1.462 1.758 1.00 97.44 88 LYS A CA 1
ATOM 663 C C . LYS A 1 88 ? -6.451 1.506 1.997 1.00 97.44 88 LYS A C 1
ATOM 665 O O . LYS A 1 88 ? -7.203 1.801 1.072 1.00 97.44 88 LYS A O 1
ATOM 670 N N . ILE A 1 89 ? -6.888 1.294 3.241 1.00 96.31 89 ILE A N 1
ATOM 671 C CA . ILE A 1 89 ? -8.307 1.377 3.624 1.00 96.31 89 ILE A CA 1
ATOM 672 C C . ILE A 1 89 ? -8.846 2.794 3.436 1.00 96.31 89 ILE A C 1
ATOM 674 O O . ILE A 1 89 ? -9.921 2.970 2.866 1.00 96.31 89 ILE A O 1
ATOM 678 N N . ARG A 1 90 ? -8.111 3.813 3.894 1.00 96.38 90 ARG A N 1
ATOM 679 C CA . ARG A 1 90 ? -8.516 5.211 3.713 1.00 96.38 90 ARG A CA 1
ATOM 680 C C . ARG A 1 90 ? -8.709 5.556 2.240 1.00 96.38 90 ARG A C 1
ATOM 682 O O . ARG A 1 90 ? -9.734 6.139 1.893 1.00 96.38 90 ARG A O 1
ATOM 689 N N . GLU A 1 91 ? -7.727 5.256 1.396 1.00 96.75 91 GLU A N 1
ATOM 690 C CA . GLU A 1 91 ? -7.801 5.629 -0.016 1.00 96.75 91 GLU A CA 1
ATOM 691 C C . GLU A 1 91 ? -8.879 4.827 -0.753 1.00 96.75 91 GLU A C 1
ATOM 693 O O . GLU A 1 91 ? -9.570 5.378 -1.606 1.00 96.75 91 GLU A O 1
ATOM 698 N N . ASP A 1 92 ? -9.107 3.570 -0.363 1.00 96.00 92 ASP A N 1
ATOM 699 C CA . ASP A 1 92 ? -10.235 2.784 -0.861 1.00 96.00 92 ASP A CA 1
ATOM 700 C C . ASP A 1 92 ? -11.580 3.424 -0.511 1.00 96.00 92 ASP A C 1
ATOM 702 O O . ASP A 1 92 ? -12.417 3.609 -1.387 1.00 96.00 92 ASP A O 1
ATOM 706 N N . LEU A 1 93 ? -11.783 3.828 0.745 1.00 94.88 93 LEU A N 1
ATOM 707 C CA . LEU A 1 93 ? -13.006 4.515 1.167 1.00 94.88 93 LEU A CA 1
ATOM 708 C C . LEU A 1 93 ? -13.198 5.860 0.460 1.00 94.88 93 LEU A C 1
ATOM 710 O O . LEU A 1 93 ? -14.325 6.256 0.159 1.00 94.88 93 LEU A O 1
ATOM 714 N N . ARG A 1 94 ? -12.106 6.556 0.151 1.00 94.88 94 ARG A N 1
ATOM 715 C CA . ARG A 1 94 ? -12.154 7.845 -0.534 1.00 94.88 94 ARG A CA 1
ATOM 716 C C . ARG A 1 94 ? -12.730 7.741 -1.946 1.00 94.88 94 ARG A C 1
ATOM 718 O O . ARG A 1 94 ? -13.521 8.606 -2.317 1.00 94.88 94 ARG A O 1
ATOM 725 N N . VAL A 1 95 ? -12.384 6.697 -2.705 1.00 93.69 95 VAL A N 1
ATOM 726 C CA . VAL A 1 95 ? -12.970 6.430 -4.041 1.00 93.69 95 VAL A CA 1
ATOM 727 C C . VAL A 1 95 ? -14.487 6.259 -3.959 1.00 93.69 95 VAL A C 1
ATOM 729 O O . VAL A 1 95 ? -15.221 6.597 -4.881 1.00 93.69 95 VAL A O 1
ATOM 732 N N . GLU A 1 96 ? -14.970 5.805 -2.811 1.00 92.50 96 GLU A N 1
ATOM 733 C CA . GLU A 1 96 ? -16.379 5.529 -2.542 1.00 92.50 96 GLU A CA 1
ATOM 734 C C . GLU A 1 96 ? -17.120 6.749 -1.975 1.00 92.50 96 GLU A C 1
ATOM 736 O O . GLU A 1 96 ? -18.273 6.655 -1.556 1.00 92.50 96 GLU A O 1
ATOM 741 N N . GLY A 1 97 ? -16.456 7.909 -1.924 1.00 94.06 97 GLY A N 1
ATOM 742 C CA . GLY A 1 97 ? -16.996 9.135 -1.335 1.00 94.06 97 GLY A CA 1
ATOM 743 C C . GLY A 1 97 ? -17.080 9.099 0.195 1.00 94.06 97 GLY A C 1
ATOM 744 O O . GLY A 1 97 ? -17.761 9.928 0.801 1.00 94.06 97 GLY A O 1
ATOM 745 N N . ILE A 1 98 ? -16.404 8.148 0.843 1.00 94.19 98 ILE A N 1
ATOM 746 C CA . ILE A 1 98 ? -16.399 7.966 2.295 1.00 94.19 98 ILE A CA 1
ATOM 747 C C . ILE A 1 98 ? -15.109 8.569 2.858 1.00 94.19 98 ILE A C 1
ATOM 749 O O . ILE A 1 98 ? -14.064 7.931 2.924 1.00 94.19 98 ILE A O 1
ATOM 753 N N . GLU A 1 99 ? -15.178 9.820 3.308 1.00 94.38 99 GLU A N 1
ATOM 754 C CA . GLU A 1 99 ? -14.004 10.488 3.882 1.00 94.38 99 GLU A CA 1
ATOM 755 C C . GLU A 1 99 ? -13.742 10.058 5.327 1.00 94.38 99 GLU A C 1
ATOM 757 O O . GLU A 1 99 ? -14.603 10.237 6.190 1.00 94.38 99 GLU A O 1
ATOM 762 N N . ILE A 1 100 ? -12.543 9.550 5.614 1.00 94.50 100 ILE A N 1
ATOM 763 C CA . ILE A 1 100 ? -12.018 9.386 6.978 1.00 94.50 100 ILE A CA 1
ATOM 764 C C . ILE A 1 100 ? -10.805 10.310 7.188 1.00 94.50 100 ILE A C 1
ATOM 766 O O . ILE A 1 100 ? -10.218 10.769 6.202 1.00 94.50 100 ILE A O 1
ATOM 770 N N . PRO A 1 101 ? -10.419 10.623 8.441 1.00 93.56 101 PRO A N 1
ATOM 771 C CA . PRO A 1 101 ? -9.280 11.496 8.707 1.00 93.56 101 PRO A CA 1
ATOM 772 C C . PRO A 1 101 ? -7.986 11.013 8.040 1.00 93.56 101 PRO A C 1
ATOM 774 O O . PRO A 1 101 ? -7.734 9.816 7.940 1.00 93.56 101 PRO A O 1
ATOM 777 N N . ASP A 1 102 ? -7.139 11.959 7.632 1.00 91.62 102 ASP A N 1
ATOM 778 C CA . ASP A 1 102 ? -5.748 11.677 7.275 1.00 91.62 102 ASP A CA 1
ATOM 779 C C . ASP A 1 102 ? -4.885 11.658 8.546 1.00 91.62 102 ASP A C 1
ATOM 781 O O . ASP A 1 102 ? -4.966 12.581 9.371 1.00 91.62 102 ASP A O 1
ATOM 785 N N . ALA A 1 103 ? -4.075 10.608 8.698 1.00 89.81 103 ALA A N 1
ATOM 786 C CA . ALA A 1 103 ? -3.116 10.489 9.788 1.00 89.81 103 ALA A CA 1
ATOM 787 C C . ALA A 1 103 ? -1.997 11.530 9.635 1.00 89.81 103 ALA A C 1
ATOM 789 O O . ALA A 1 103 ? -1.566 12.114 10.632 1.00 89.81 103 ALA A O 1
ATOM 790 N N . TYR A 1 104 ? -1.568 11.810 8.398 1.00 88.25 104 TYR A N 1
ATOM 791 C CA . TYR A 1 104 ? -0.590 12.850 8.105 1.00 88.25 104 TYR A CA 1
ATOM 792 C C . TYR A 1 104 ? -1.268 14.213 8.036 1.00 88.25 104 TYR A C 1
ATOM 794 O O . TYR A 1 104 ? -2.077 14.507 7.156 1.00 88.25 104 TYR A O 1
ATOM 802 N N . ARG A 1 105 ? -0.877 15.102 8.945 1.00 86.19 105 ARG A N 1
ATOM 803 C CA . ARG A 1 105 ? -1.232 16.521 8.893 1.00 86.19 105 ARG A CA 1
ATOM 804 C C . ARG A 1 105 ? 0.044 17.334 8.969 1.00 86.19 105 ARG A C 1
ATOM 806 O O . ARG A 1 105 ? 0.874 17.101 9.839 1.00 86.19 105 ARG A O 1
ATOM 813 N N . LEU A 1 106 ? 0.204 18.277 8.038 1.00 84.44 106 LEU A N 1
ATOM 814 C CA . LEU A 1 106 ? 1.393 19.136 7.957 1.00 84.44 106 LEU A CA 1
ATOM 815 C C . LEU A 1 106 ? 2.714 18.337 7.905 1.00 84.44 106 LEU A C 1
ATOM 817 O O . LEU A 1 106 ? 3.712 18.743 8.489 1.00 84.44 106 LEU A O 1
ATOM 821 N N . GLY A 1 107 ? 2.710 17.186 7.223 1.00 83.00 107 GLY A N 1
ATOM 822 C CA . GLY A 1 107 ? 3.900 16.347 7.041 1.00 83.00 107 GLY A CA 1
ATOM 823 C C . GLY A 1 107 ? 4.227 15.401 8.200 1.00 83.00 107 GLY A C 1
ATOM 824 O O . GLY A 1 107 ? 5.213 14.682 8.111 1.00 83.00 107 GLY A O 1
ATOM 825 N N . THR A 1 108 ? 3.410 15.336 9.257 1.00 86.69 108 THR A N 1
ATOM 826 C CA . THR A 1 108 ? 3.644 14.429 10.391 1.00 86.69 108 THR A CA 1
ATOM 827 C C . THR A 1 108 ? 2.381 13.693 10.830 1.00 86.69 108 THR A C 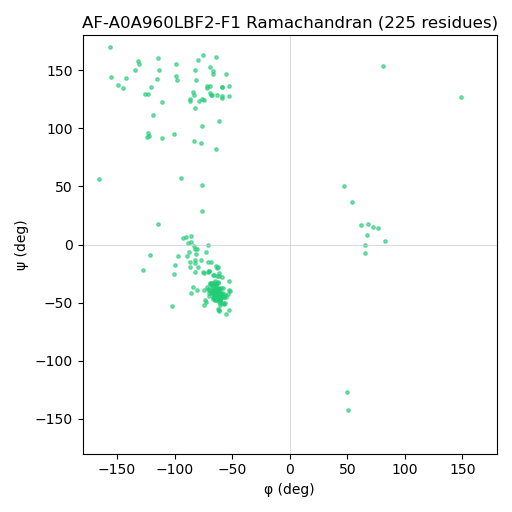1
ATOM 829 O O . THR A 1 108 ? 1.264 14.201 10.717 1.00 86.69 108 THR A O 1
ATOM 832 N N . THR A 1 109 ? 2.562 12.488 11.366 1.00 89.81 109 THR A N 1
ATOM 833 C CA . THR A 1 109 ? 1.502 11.738 12.053 1.00 89.81 109 THR A CA 1
ATOM 834 C C . THR A 1 109 ? 1.322 12.158 13.507 1.00 89.81 109 THR A C 1
ATOM 836 O O . THR A 1 109 ? 0.306 11.819 14.109 1.00 89.81 109 THR A O 1
ATOM 839 N N . LEU A 1 110 ? 2.292 12.878 14.079 1.00 91.38 110 LEU A N 1
ATOM 840 C CA . LEU A 1 110 ? 2.234 13.324 15.465 1.00 91.38 110 LEU A CA 1
ATOM 841 C C . LEU A 1 110 ? 1.202 14.429 15.634 1.00 91.38 110 LEU A C 1
ATOM 843 O O . LEU A 1 110 ? 1.112 15.384 14.852 1.00 91.38 110 LEU A O 1
ATOM 847 N N . ASP A 1 111 ? 0.418 14.290 16.685 1.00 88.75 111 ASP A N 1
ATOM 848 C CA . ASP A 1 111 ? -0.498 15.304 17.130 1.00 88.75 111 ASP A CA 1
ATOM 849 C C . ASP A 1 111 ? 0.192 16.288 18.074 1.00 88.75 111 ASP A C 1
ATOM 851 O O . ASP A 1 111 ? 0.782 15.897 19.075 1.00 88.75 111 ASP A O 1
ATOM 855 N N . ALA A 1 112 ? 0.153 17.576 17.723 1.00 88.12 112 ALA A N 1
ATOM 856 C CA . ALA A 1 112 ? 0.889 18.611 18.442 1.00 88.12 112 ALA A CA 1
ATOM 857 C C . ALA A 1 112 ? 0.319 18.885 19.843 1.00 88.12 112 ALA A C 1
ATOM 859 O O . ALA A 1 112 ? 1.043 19.386 20.699 1.00 88.12 112 ALA A O 1
ATOM 860 N N . GLU A 1 113 ? -0.956 18.566 20.080 1.00 90.38 113 GLU A N 1
ATOM 861 C CA . GLU A 1 113 ? -1.606 18.781 21.373 1.00 90.38 113 GLU A CA 1
ATOM 862 C C . GLU A 1 113 ? -1.348 17.606 22.317 1.00 90.38 113 GLU A C 1
ATOM 864 O O . GLU A 1 113 ? -1.079 17.802 23.501 1.00 90.38 113 GLU A O 1
ATOM 869 N N . THR A 1 114 ? -1.410 16.380 21.796 1.00 89.69 114 THR A N 1
ATOM 870 C CA . THR A 1 114 ? -1.319 15.158 22.616 1.00 89.69 114 THR A CA 1
ATOM 871 C C . THR A 1 114 ? 0.061 14.500 22.609 1.00 89.69 114 THR A C 1
ATOM 873 O O . THR A 1 114 ? 0.347 13.657 23.461 1.00 89.69 114 THR A O 1
ATOM 876 N N . GLY A 1 115 ? 0.918 14.840 21.644 1.00 88.69 115 GLY A N 1
ATOM 877 C CA . GLY A 1 115 ? 2.193 14.163 21.394 1.00 88.69 115 GLY A CA 1
ATOM 878 C C . GLY A 1 115 ? 2.045 12.720 20.899 1.00 88.69 115 GLY A C 1
ATOM 879 O O . GLY A 1 115 ? 3.039 12.003 20.832 1.00 88.69 115 GLY A O 1
ATOM 880 N N . GLN A 1 116 ? 0.825 12.275 20.583 1.00 89.62 116 GLN A N 1
ATOM 881 C CA . GLN A 1 116 ? 0.533 10.914 20.134 1.00 89.62 116 GLN A CA 1
ATOM 882 C C . GLN A 1 116 ? 0.406 10.847 18.614 1.00 89.62 116 GLN A C 1
ATOM 884 O O . GLN A 1 116 ? 0.062 11.832 17.960 1.00 89.62 116 GLN A O 1
ATOM 889 N N . HIS A 1 117 ? 0.642 9.673 18.035 1.00 93.00 117 HIS A N 1
ATOM 890 C CA . HIS A 1 117 ? 0.348 9.452 16.624 1.00 93.00 117 HIS A CA 1
ATOM 891 C C . HIS A 1 117 ? -1.163 9.370 16.397 1.00 93.00 117 HIS A C 1
ATOM 893 O O . HIS A 1 117 ? -1.890 8.727 17.155 1.00 93.00 117 HIS A O 1
ATOM 899 N N . ARG A 1 118 ? -1.643 10.030 15.341 1.00 93.38 118 ARG A N 1
ATOM 900 C CA . ARG A 1 118 ? -3.056 9.990 14.956 1.00 93.38 118 ARG A CA 1
ATOM 901 C C . ARG A 1 118 ? -3.430 8.606 14.451 1.00 93.38 118 ARG A C 1
ATOM 903 O O . ARG A 1 118 ? -2.787 8.090 13.538 1.00 93.38 118 ARG A O 1
ATOM 910 N N . THR A 1 119 ? -4.507 8.065 15.007 1.00 94.81 119 THR A N 1
ATOM 911 C CA . THR A 1 119 ? -5.160 6.856 14.508 1.00 94.81 119 THR A CA 1
ATOM 912 C C . THR A 1 119 ? -6.369 7.228 13.660 1.00 94.81 119 THR A C 1
ATOM 914 O O . THR A 1 119 ? -7.036 8.233 13.928 1.00 94.81 119 THR A O 1
ATOM 917 N N . ILE A 1 120 ? -6.639 6.456 12.607 1.00 95.44 120 ILE A N 1
ATOM 918 C CA . ILE A 1 120 ? -7.689 6.796 11.631 1.00 95.44 120 ILE A CA 1
ATOM 919 C C . ILE A 1 120 ? -8.691 5.673 11.392 1.00 95.44 120 ILE A C 1
ATOM 921 O O . ILE A 1 120 ? -9.813 5.951 10.966 1.00 95.44 120 ILE A O 1
ATOM 925 N N . LEU A 1 121 ? -8.336 4.418 11.678 1.00 95.94 121 LEU A N 1
ATOM 926 C CA . LEU A 1 121 ? -9.181 3.283 11.305 1.00 95.94 121 LEU A CA 1
ATOM 927 C C . LEU A 1 121 ? -10.464 3.177 12.129 1.00 95.94 121 LEU A C 1
ATOM 929 O O . LEU A 1 121 ? -11.463 2.663 11.631 1.00 95.94 121 LEU A O 1
ATOM 933 N N . SER A 1 122 ? -10.498 3.737 13.338 1.00 95.50 122 SER A N 1
ATOM 934 C CA . SER A 1 122 ? -11.733 3.797 14.132 1.00 95.50 122 SER A CA 1
ATOM 935 C C . SER A 1 122 ? -12.838 4.599 13.431 1.00 95.50 122 SER A C 1
ATOM 937 O O . SER A 1 122 ? -14.017 4.311 13.608 1.00 95.50 122 SER A O 1
ATOM 939 N N . ALA A 1 123 ? -12.481 5.561 12.570 1.00 94.56 123 ALA A N 1
ATOM 940 C CA . ALA A 1 123 ? -13.439 6.332 11.776 1.00 94.56 123 ALA A CA 1
ATOM 941 C C . ALA A 1 123 ? -13.993 5.563 10.561 1.00 94.56 123 ALA A C 1
ATOM 943 O O . ALA A 1 123 ? -14.964 6.012 9.945 1.00 94.56 123 ALA A O 1
ATOM 944 N N . ALA A 1 124 ? -13.381 4.430 10.201 1.00 92.81 124 ALA A N 1
ATOM 945 C CA . ALA A 1 124 ? -13.874 3.523 9.168 1.00 92.81 124 ALA A CA 1
ATOM 946 C C . ALA A 1 124 ? -14.887 2.504 9.722 1.00 92.81 124 ALA A C 1
ATOM 948 O O . ALA A 1 124 ? -15.676 1.943 8.953 1.00 92.81 124 ALA A O 1
ATOM 949 N N . GLU A 1 125 ? -14.910 2.281 11.043 1.00 89.50 125 GLU A N 1
ATOM 950 C CA . GLU A 1 125 ? -15.869 1.382 11.692 1.00 89.50 125 GLU A CA 1
ATOM 951 C C . GLU A 1 125 ? -17.307 1.756 11.284 1.00 89.50 125 GLU A C 1
ATOM 953 O O . GLU A 1 125 ? -17.667 2.930 11.218 1.00 89.50 125 GLU A O 1
ATOM 958 N N . SER A 1 126 ? -18.136 0.754 10.970 1.00 82.94 126 SER A N 1
ATOM 959 C CA . SER A 1 126 ? -19.516 0.877 10.447 1.00 82.94 126 SER A CA 1
ATOM 960 C C . SER A 1 126 ? -19.702 1.505 9.055 1.00 82.94 126 SER A C 1
ATOM 962 O O . SER A 1 126 ? -20.812 1.455 8.526 1.00 82.94 126 SER A O 1
ATOM 964 N N . ARG A 1 127 ? -18.649 2.043 8.423 1.00 84.12 127 ARG A N 1
ATOM 965 C CA . ARG A 1 127 ? -18.750 2.725 7.115 1.00 84.12 127 ARG A CA 1
ATOM 966 C C . ARG A 1 127 ? -18.324 1.867 5.928 1.00 84.12 127 ARG A C 1
ATOM 968 O O . ARG A 1 127 ? -18.794 2.105 4.824 1.00 84.12 127 ARG A O 1
ATOM 975 N N . VAL A 1 128 ? -17.465 0.870 6.152 1.00 81.31 128 VAL A N 1
ATOM 976 C CA . VAL A 1 128 ? -16.936 -0.001 5.086 1.00 81.31 128 VAL A CA 1
ATOM 977 C C . VAL A 1 128 ? -17.992 -1.005 4.591 1.00 81.31 128 VAL A C 1
ATOM 979 O O . VAL A 1 128 ? -18.197 -1.150 3.390 1.00 81.31 128 VAL A O 1
ATOM 982 N N . GLY A 1 129 ? -18.691 -1.696 5.501 1.00 79.38 129 GLY A N 1
ATOM 983 C CA . GLY A 1 129 ? -19.715 -2.693 5.151 1.00 79.38 129 GLY A CA 1
ATOM 984 C C . GLY A 1 129 ? -19.238 -3.745 4.133 1.00 79.38 129 GLY A C 1
ATOM 985 O O . GLY A 1 129 ? -18.095 -4.180 4.157 1.00 79.38 129 GLY A O 1
ATOM 986 N N . SER A 1 130 ? -20.102 -4.165 3.207 1.00 85.56 130 SER A N 1
ATOM 987 C CA . SER A 1 130 ? -19.725 -5.071 2.104 1.00 85.56 130 SER A CA 1
ATOM 988 C C . SER A 1 130 ? -19.162 -4.343 0.878 1.00 85.56 130 SER A C 1
ATOM 990 O O . SER A 1 130 ? -18.985 -4.951 -0.175 1.00 85.56 130 SER A O 1
ATOM 992 N N . LEU A 1 131 ? -18.939 -3.033 0.976 1.00 88.25 131 LEU A N 1
ATOM 993 C CA . LEU A 1 131 ? -18.748 -2.172 -0.183 1.00 88.25 131 LEU A CA 1
ATOM 994 C C . LEU A 1 131 ? -17.407 -2.428 -0.884 1.00 88.25 131 LEU A C 1
ATOM 996 O O . LEU A 1 131 ? -17.385 -2.609 -2.098 1.00 88.25 131 LEU A O 1
ATOM 1000 N N . LEU A 1 132 ? -16.316 -2.572 -0.125 1.00 91.19 132 LEU A N 1
ATOM 1001 C CA . LEU A 1 132 ? -15.004 -2.904 -0.699 1.00 91.19 132 LEU A CA 1
ATOM 1002 C C . LEU A 1 132 ? -14.985 -4.287 -1.356 1.00 91.19 132 LEU A C 1
ATOM 1004 O O . LEU A 1 132 ? -14.354 -4.473 -2.394 1.00 91.19 132 LEU A O 1
ATOM 1008 N N . TRP A 1 133 ? -15.726 -5.246 -0.798 1.00 95.81 133 TRP A N 1
ATOM 1009 C CA . TRP A 1 133 ? -15.897 -6.563 -1.410 1.00 95.81 133 TRP A CA 1
ATOM 1010 C C . TRP A 1 133 ? -16.636 -6.490 -2.749 1.00 95.81 133 TRP A C 1
ATOM 1012 O O . TRP A 1 133 ? -16.294 -7.228 -3.670 1.00 95.81 133 TRP A O 1
ATOM 1022 N N . GLY A 1 134 ? -17.589 -5.565 -2.894 1.00 95.00 134 GLY A N 1
ATOM 1023 C CA . GLY A 1 134 ? -18.294 -5.317 -4.155 1.00 95.00 134 GLY A CA 1
ATOM 1024 C C . GLY A 1 134 ? -17.392 -4.822 -5.293 1.00 95.00 134 GLY A C 1
ATOM 1025 O O . GLY A 1 134 ? -17.750 -4.981 -6.455 1.00 95.00 134 GLY A O 1
ATOM 1026 N N . ARG A 1 135 ? -16.209 -4.273 -4.984 1.00 94.25 135 ARG A N 1
ATOM 1027 C CA . ARG A 1 135 ? -15.216 -3.821 -5.977 1.00 94.25 135 ARG A CA 1
ATOM 1028 C C . ARG A 1 135 ? -14.228 -4.900 -6.404 1.00 94.25 135 ARG A C 1
ATOM 1030 O O . ARG A 1 135 ? -13.462 -4.673 -7.336 1.00 94.25 135 ARG A O 1
ATOM 1037 N N . VAL A 1 136 ? -14.205 -6.050 -5.731 1.00 96.69 136 VAL A N 1
ATOM 1038 C CA . VAL A 1 136 ? -13.171 -7.070 -5.957 1.00 96.69 136 VAL A CA 1
ATOM 1039 C C . VAL A 1 136 ? -13.170 -7.560 -7.399 1.00 96.69 136 VAL A C 1
ATOM 1041 O O . VAL A 1 136 ? -12.102 -7.711 -7.977 1.00 96.69 136 VAL A O 1
ATOM 1044 N N . GLU A 1 137 ? -14.337 -7.780 -8.004 1.00 97.69 137 GLU A N 1
ATOM 1045 C CA . GLU A 1 137 ? -14.419 -8.254 -9.390 1.00 97.69 137 GLU A CA 1
ATOM 1046 C C . GLU A 1 137 ? -13.790 -7.255 -10.369 1.00 97.69 137 GLU A C 1
ATOM 1048 O O . GLU A 1 137 ? -12.806 -7.591 -11.026 1.00 97.69 137 GLU A O 1
ATOM 1053 N N . SER A 1 138 ? -14.253 -6.000 -10.373 1.00 96.94 138 SER A N 1
ATOM 1054 C CA . SER A 1 138 ? -13.713 -4.964 -11.262 1.00 96.94 138 SER A CA 1
ATOM 1055 C C . SER A 1 138 ? -12.228 -4.688 -11.009 1.00 96.94 138 SER A C 1
ATOM 1057 O O . SER A 1 138 ? -11.456 -4.483 -11.944 1.00 96.94 138 SER A O 1
ATOM 1059 N N . ARG A 1 139 ? -11.791 -4.720 -9.743 1.00 97.69 139 ARG A N 1
ATOM 1060 C CA . ARG A 1 139 ? -10.376 -4.560 -9.379 1.00 97.69 139 ARG A CA 1
ATOM 1061 C C . ARG A 1 139 ? -9.528 -5.717 -9.891 1.00 97.69 139 ARG A C 1
ATOM 1063 O O . ARG A 1 139 ? -8.440 -5.487 -10.404 1.00 97.69 139 ARG A O 1
ATOM 1070 N N . ARG A 1 140 ? -10.007 -6.957 -9.784 1.00 98.25 140 ARG A N 1
ATOM 1071 C CA . ARG A 1 140 ? -9.296 -8.133 -10.305 1.00 98.25 140 ARG A CA 1
ATOM 1072 C C . ARG A 1 140 ? -9.186 -8.096 -11.822 1.00 98.25 140 ARG A C 1
ATOM 1074 O O . ARG A 1 140 ? -8.126 -8.422 -12.341 1.00 98.25 140 ARG A O 1
ATOM 1081 N N . GLU A 1 141 ? -10.242 -7.685 -12.518 1.00 98.38 141 GLU A N 1
ATOM 1082 C CA . GLU A 1 141 ? -10.216 -7.510 -13.974 1.00 98.38 141 GLU A CA 1
ATOM 1083 C C . GLU A 1 141 ? -9.194 -6.450 -14.395 1.00 98.38 141 GLU A C 1
ATOM 1085 O O . GLU A 1 141 ? -8.374 -6.703 -15.279 1.00 98.38 141 GLU A O 1
ATOM 1090 N N . LEU A 1 142 ? -9.190 -5.293 -13.723 1.00 98.38 142 LEU A N 1
ATOM 1091 C CA . LEU A 1 142 ? -8.203 -4.242 -13.962 1.00 98.38 142 LEU A CA 1
ATOM 1092 C C . LEU A 1 142 ? -6.779 -4.730 -13.658 1.00 98.38 142 LEU A C 1
ATOM 1094 O O . LEU A 1 142 ? -5.889 -4.561 -14.485 1.00 98.38 142 LEU A O 1
ATOM 1098 N N . CYS A 1 143 ? -6.564 -5.395 -12.520 1.00 98.31 143 CYS A N 1
ATOM 1099 C CA . CYS A 1 143 ? -5.264 -5.965 -12.159 1.00 98.31 143 CYS A CA 1
ATOM 1100 C C . CYS A 1 143 ? -4.762 -6.936 -13.234 1.00 98.31 143 CYS A C 1
ATOM 1102 O O . CYS A 1 143 ? -3.648 -6.794 -13.733 1.00 98.31 143 CYS A O 1
ATOM 1104 N N . ALA A 1 144 ? -5.612 -7.883 -13.638 1.00 98.25 144 ALA A N 1
ATOM 1105 C CA . ALA A 1 144 ? -5.274 -8.889 -14.634 1.00 98.25 144 ALA A CA 1
ATOM 1106 C C . ALA A 1 144 ? -4.929 -8.255 -15.987 1.00 98.25 144 ALA A C 1
ATOM 1108 O O . ALA A 1 144 ? -3.956 -8.668 -16.615 1.00 98.25 144 ALA A O 1
ATOM 1109 N N . ARG A 1 145 ? -5.674 -7.225 -16.419 1.00 98.25 145 ARG A N 1
ATOM 1110 C CA . ARG A 1 145 ? -5.348 -6.442 -17.624 1.00 98.25 145 ARG A CA 1
ATOM 1111 C C . ARG A 1 145 ? -3.960 -5.810 -17.523 1.00 98.25 145 ARG A C 1
ATOM 1113 O O . ARG A 1 145 ? -3.167 -5.964 -18.447 1.00 98.25 145 ARG A O 1
ATOM 1120 N N . LEU A 1 146 ? -3.665 -5.124 -16.418 1.00 98.25 146 LEU A N 1
ATOM 1121 C CA . LEU A 1 146 ? -2.403 -4.401 -16.229 1.00 98.25 146 LEU A CA 1
ATOM 1122 C C . LEU A 1 146 ? -1.200 -5.341 -16.144 1.00 98.25 146 LEU A C 1
ATOM 1124 O O . LEU A 1 146 ? -0.171 -5.083 -16.767 1.00 98.25 146 LEU A O 1
ATOM 1128 N N . LEU A 1 147 ? -1.332 -6.457 -15.427 1.00 97.38 147 LEU A N 1
ATOM 1129 C CA . LEU A 1 147 ? -0.269 -7.454 -15.322 1.00 97.38 147 LEU A CA 1
ATOM 1130 C C . LEU A 1 147 ? -0.070 -8.217 -16.636 1.00 97.38 147 LEU A C 1
ATOM 1132 O O . LEU A 1 147 ? 1.071 -8.445 -17.033 1.00 97.38 147 LEU A O 1
ATOM 1136 N N . ALA A 1 148 ? -1.144 -8.544 -17.363 1.00 98.00 148 ALA A N 1
ATOM 1137 C CA . ALA A 1 148 ? -1.037 -9.140 -18.696 1.00 98.00 148 ALA A CA 1
ATOM 1138 C C . ALA A 1 148 ? -0.377 -8.183 -19.699 1.00 98.00 148 ALA A C 1
ATOM 1140 O O . ALA A 1 148 ? 0.463 -8.607 -20.493 1.00 98.00 148 ALA A O 1
ATOM 1141 N N . PHE A 1 149 ? -0.722 -6.893 -19.641 1.00 98.00 149 PHE A N 1
ATOM 1142 C CA . PHE A 1 149 ? -0.065 -5.860 -20.433 1.00 98.00 149 PHE A CA 1
ATOM 1143 C C . PHE A 1 149 ? 1.426 -5.779 -20.097 1.00 98.00 149 PHE A C 1
ATOM 1145 O O . PHE A 1 149 ? 2.251 -5.914 -20.998 1.00 98.00 149 PHE A O 1
ATOM 1152 N N . SER A 1 150 ? 1.784 -5.664 -18.816 1.00 97.19 150 SER A N 1
ATOM 1153 C CA . SER A 1 150 ? 3.183 -5.632 -18.374 1.00 97.19 150 SER A CA 1
ATOM 1154 C C . SER A 1 150 ? 3.974 -6.856 -18.850 1.00 97.19 150 SER A C 1
ATOM 1156 O O . SER A 1 150 ? 5.053 -6.722 -19.423 1.00 97.19 150 SER A O 1
ATOM 1158 N N . ALA A 1 151 ? 3.401 -8.055 -18.714 1.00 97.06 151 ALA A N 1
ATOM 1159 C CA . ALA A 1 151 ? 4.017 -9.304 -19.156 1.00 97.06 151 ALA A CA 1
ATOM 1160 C C . ALA A 1 151 ? 4.230 -9.385 -20.681 1.00 97.06 151 ALA A C 1
ATOM 1162 O O . ALA A 1 151 ? 5.032 -10.199 -21.141 1.00 97.06 151 ALA A O 1
ATOM 1163 N N . SER A 1 152 ? 3.529 -8.561 -21.467 1.00 97.88 152 SER A N 1
ATOM 1164 C CA . SER A 1 152 ? 3.718 -8.465 -22.920 1.00 97.88 152 SER A CA 1
ATOM 1165 C C . SER A 1 152 ? 4.884 -7.558 -23.334 1.00 97.88 152 SER A C 1
ATOM 1167 O O . SER A 1 152 ? 5.309 -7.597 -24.490 1.00 97.88 152 SER A O 1
ATOM 1169 N N . LEU A 1 153 ? 5.412 -6.752 -22.406 1.00 97.75 153 LEU A N 1
ATOM 1170 C CA . LEU A 1 153 ? 6.522 -5.834 -22.649 1.00 97.75 153 LEU A CA 1
ATOM 1171 C C . LEU A 1 153 ? 7.870 -6.566 -22.573 1.00 97.75 153 LEU A C 1
ATOM 1173 O O . LEU A 1 153 ? 8.046 -7.538 -21.838 1.00 97.75 153 LEU A O 1
ATOM 1177 N N . ALA A 1 154 ? 8.851 -6.074 -23.329 1.00 97.31 154 ALA A N 1
ATOM 1178 C CA . ALA A 1 154 ? 10.228 -6.549 -23.234 1.00 97.31 154 ALA A CA 1
ATOM 1179 C C . ALA A 1 154 ? 10.956 -5.920 -22.032 1.00 97.31 154 ALA A C 1
ATOM 1181 O O . ALA A 1 154 ? 10.599 -4.837 -21.563 1.00 97.31 154 ALA A O 1
ATOM 1182 N N . GLU A 1 155 ? 12.026 -6.560 -21.559 1.00 95.62 155 GLU A N 1
ATOM 1183 C CA . GLU A 1 155 ? 12.939 -5.923 -20.604 1.00 95.62 155 GLU A CA 1
ATOM 1184 C C . GLU A 1 155 ? 13.685 -4.742 -21.253 1.00 95.62 155 GLU A C 1
ATOM 1186 O O . GLU A 1 155 ? 14.016 -4.812 -22.441 1.00 95.62 155 GLU A O 1
ATOM 1191 N N . PRO A 1 156 ? 14.007 -3.669 -20.503 1.00 95.50 156 PRO A N 1
ATOM 1192 C CA . PRO A 1 156 ? 13.736 -3.443 -19.072 1.00 95.50 156 PRO A CA 1
ATOM 1193 C C . PRO A 1 156 ? 12.347 -2.838 -18.776 1.00 95.50 156 PRO A C 1
ATOM 1195 O O . PRO A 1 156 ? 12.044 -2.517 -17.625 1.00 95.50 156 PRO A O 1
AT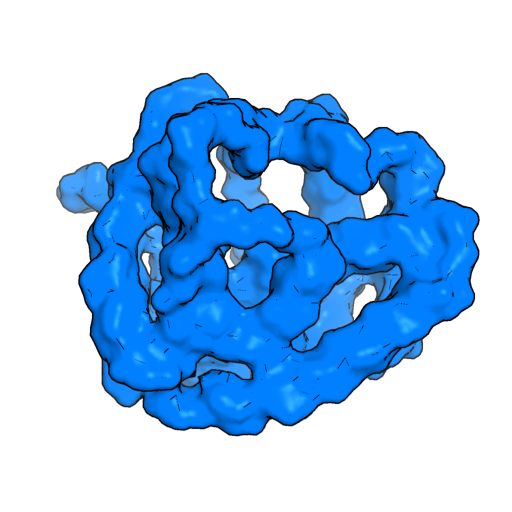OM 1198 N N . LEU A 1 157 ? 11.527 -2.618 -19.809 1.00 97.12 157 LEU A N 1
ATOM 1199 C CA . LEU A 1 157 ? 10.270 -1.876 -19.717 1.00 97.12 157 LEU A CA 1
ATOM 1200 C C . LEU A 1 157 ? 9.235 -2.608 -18.856 1.00 97.12 157 LEU A C 1
ATOM 1202 O O . LEU A 1 157 ? 8.591 -1.975 -18.025 1.00 97.12 157 LEU A O 1
ATOM 1206 N N . ARG A 1 158 ? 9.152 -3.938 -18.976 1.00 96.12 158 ARG A N 1
ATOM 1207 C CA . ARG A 1 158 ? 8.324 -4.784 -18.103 1.00 96.12 158 ARG A CA 1
ATOM 1208 C C . ARG A 1 158 ? 8.608 -4.538 -16.618 1.00 96.12 158 ARG A C 1
ATOM 1210 O O . ARG A 1 158 ? 7.704 -4.169 -15.873 1.00 96.12 158 ARG A O 1
ATOM 1217 N N . THR A 1 159 ? 9.864 -4.693 -16.196 1.00 94.50 159 THR A N 1
ATOM 1218 C CA . THR A 1 159 ? 10.257 -4.488 -14.792 1.00 94.50 159 THR A CA 1
ATOM 1219 C C . THR A 1 159 ? 9.957 -3.058 -14.326 1.00 94.50 159 THR A C 1
ATOM 1221 O O . THR A 1 159 ? 9.514 -2.846 -13.198 1.00 94.50 159 THR A O 1
ATOM 1224 N N . ALA A 1 160 ? 10.151 -2.056 -15.192 1.00 95.69 160 ALA A N 1
ATOM 1225 C CA . ALA A 1 160 ? 9.824 -0.665 -14.875 1.00 95.69 160 ALA A CA 1
ATOM 1226 C C . ALA A 1 160 ? 8.312 -0.447 -14.674 1.00 95.69 160 ALA A C 1
ATOM 1228 O O . ALA A 1 160 ? 7.917 0.273 -13.755 1.00 95.69 160 ALA A O 1
ATOM 1229 N N . THR A 1 161 ? 7.468 -1.094 -15.480 1.00 96.69 161 THR A N 1
ATOM 1230 C CA . THR A 1 161 ? 6.007 -1.074 -15.329 1.00 96.69 161 THR A CA 1
ATOM 1231 C C . THR A 1 161 ? 5.561 -1.756 -14.034 1.00 96.69 161 THR A C 1
ATOM 1233 O O . THR A 1 161 ? 4.763 -1.180 -13.294 1.00 96.69 161 THR A O 1
ATOM 1236 N N . GLU A 1 162 ? 6.103 -2.933 -13.708 1.00 95.75 162 GLU A N 1
ATOM 1237 C CA . GLU A 1 162 ? 5.808 -3.639 -12.448 1.00 95.75 162 GLU A CA 1
ATOM 1238 C C . GLU A 1 162 ? 6.230 -2.805 -11.224 1.00 95.75 162 GLU A C 1
ATOM 1240 O O . GLU A 1 162 ? 5.464 -2.674 -10.267 1.00 95.75 162 GLU A O 1
ATOM 1245 N N . LEU A 1 163 ? 7.399 -2.154 -11.282 1.00 94.69 163 LEU A N 1
ATOM 1246 C CA . LEU A 1 163 ? 7.879 -1.261 -10.224 1.00 94.69 163 LEU A CA 1
ATOM 1247 C C . LEU A 1 163 ? 6.974 -0.033 -10.036 1.00 94.69 163 LEU A C 1
ATOM 1249 O O . LEU A 1 163 ? 6.715 0.363 -8.901 1.00 94.69 163 LEU A O 1
ATOM 1253 N N . LEU A 1 164 ? 6.476 0.570 -11.121 1.00 95.88 164 LEU A N 1
ATOM 1254 C CA . LEU A 1 164 ? 5.538 1.696 -11.035 1.00 95.88 164 LEU A CA 1
ATOM 1255 C C . LEU A 1 164 ? 4.203 1.283 -10.417 1.00 95.88 164 LEU A C 1
ATOM 1257 O O . LEU A 1 164 ? 3.690 1.997 -9.557 1.00 95.88 164 LEU A O 1
ATOM 1261 N N . LEU A 1 165 ? 3.654 0.135 -10.823 1.00 97.06 165 LEU A N 1
ATOM 1262 C CA . LEU A 1 165 ? 2.423 -0.396 -10.236 1.00 97.06 165 LEU A CA 1
ATOM 1263 C C . LEU A 1 165 ? 2.597 -0.634 -8.734 1.00 97.06 165 LEU A C 1
ATOM 1265 O O . LEU A 1 165 ? 1.761 -0.193 -7.949 1.00 97.06 165 LEU A O 1
ATOM 1269 N N . PHE A 1 166 ? 3.708 -1.249 -8.326 1.00 95.19 166 PHE A N 1
ATOM 1270 C CA . PHE A 1 166 ? 4.038 -1.441 -6.916 1.00 95.19 166 PHE A CA 1
ATOM 1271 C C . PHE A 1 166 ? 4.178 -0.116 -6.152 1.00 95.19 166 PHE A C 1
ATOM 1273 O O . PHE A 1 166 ? 3.576 0.055 -5.089 1.00 95.19 166 PHE A O 1
ATOM 1280 N N . GLU A 1 167 ? 4.922 0.853 -6.695 1.00 94.38 167 GLU A N 1
ATOM 1281 C CA . GLU A 1 167 ? 5.131 2.152 -6.044 1.00 94.38 167 GLU A CA 1
ATOM 1282 C C . GLU A 1 167 ? 3.805 2.907 -5.840 1.00 94.38 167 GLU A C 1
ATOM 1284 O O . GLU A 1 167 ? 3.576 3.517 -4.795 1.00 94.38 167 GLU A O 1
ATOM 1289 N N . ILE A 1 168 ? 2.898 2.849 -6.814 1.00 96.56 168 ILE A N 1
ATOM 1290 C CA . ILE A 1 168 ? 1.602 3.533 -6.744 1.00 96.56 168 ILE A CA 1
ATOM 1291 C C . ILE A 1 168 ? 0.654 2.800 -5.782 1.00 96.56 168 ILE A C 1
ATOM 1293 O O . ILE A 1 168 ? 0.102 3.398 -4.855 1.00 96.56 168 ILE A O 1
ATOM 1297 N N . LEU A 1 169 ? 0.472 1.494 -5.973 1.00 97.25 169 LEU A N 1
ATOM 1298 C CA . LEU A 1 169 ? -0.586 0.720 -5.317 1.00 97.25 169 LEU A CA 1
ATOM 1299 C C . LEU A 1 169 ? -0.212 0.250 -3.908 1.00 97.25 169 LEU A C 1
ATOM 1301 O O . LEU A 1 169 ? -1.063 0.192 -3.015 1.00 97.25 169 LEU A O 1
ATOM 1305 N N . CYS A 1 170 ? 1.053 -0.107 -3.697 1.00 94.12 170 CYS A N 1
ATOM 1306 C CA . CYS A 1 170 ? 1.512 -0.742 -2.466 1.00 94.12 170 CYS A CA 1
ATOM 1307 C C . CYS A 1 170 ? 2.223 0.268 -1.568 1.00 94.12 170 CYS A C 1
ATOM 1309 O O . CYS A 1 170 ? 1.810 0.455 -0.422 1.00 94.12 170 CYS A O 1
ATOM 1311 N N . GLU A 1 171 ? 3.218 0.969 -2.109 1.00 91.81 171 GLU A N 1
ATOM 1312 C CA . GLU A 1 171 ? 4.023 1.941 -1.362 1.00 91.81 171 GLU A CA 1
ATOM 1313 C C . GLU A 1 171 ? 3.234 3.216 -1.070 1.00 91.81 171 GLU A C 1
ATOM 1315 O O . GLU A 1 171 ? 3.153 3.668 0.072 1.00 91.81 171 GLU A O 1
ATOM 1320 N N . LYS A 1 172 ? 2.583 3.792 -2.086 1.00 92.88 172 LYS A N 1
ATOM 1321 C CA . LYS A 1 172 ? 1.688 4.945 -1.908 1.00 92.88 172 LYS A CA 1
ATOM 1322 C C . LYS A 1 172 ? 0.283 4.574 -1.463 1.00 92.88 172 LYS A C 1
ATOM 1324 O O . LYS A 1 172 ? -0.487 5.470 -1.128 1.00 92.88 172 LYS A O 1
ATOM 1329 N N . SER A 1 173 ? -0.006 3.277 -1.354 1.00 96.19 173 SER A N 1
ATOM 1330 C CA . SER A 1 173 ? -1.266 2.744 -0.825 1.00 96.19 173 SER A CA 1
ATOM 1331 C C . SER A 1 173 ? -2.510 3.143 -1.630 1.00 96.19 173 SER A C 1
ATOM 1333 O O . SER A 1 173 ? -3.636 3.009 -1.143 1.00 96.19 173 SER A O 1
ATOM 1335 N N . LEU A 1 174 ? -2.328 3.611 -2.867 1.00 97.00 174 LEU A N 1
ATOM 1336 C CA . LEU A 1 174 ? -3.424 4.090 -3.699 1.00 97.00 174 LEU A CA 1
ATOM 1337 C C . LEU A 1 174 ? -4.334 2.930 -4.136 1.00 97.00 174 LEU A C 1
ATOM 1339 O O . LEU A 1 174 ? -3.903 1.771 -4.174 1.00 97.00 174 LEU A O 1
ATOM 1343 N N . PRO A 1 175 ? -5.620 3.209 -4.393 1.00 96.38 175 PRO A N 1
ATOM 1344 C CA . PRO A 1 175 ? -6.587 2.217 -4.833 1.00 96.38 175 PRO A CA 1
ATOM 1345 C C . PRO A 1 175 ? -6.229 1.712 -6.224 1.00 96.38 175 PRO A C 1
ATOM 1347 O O . PRO A 1 175 ? -5.707 2.446 -7.064 1.00 96.38 175 PRO A O 1
ATOM 1350 N N . LEU A 1 176 ? -6.575 0.453 -6.474 1.00 97.25 176 LEU A N 1
ATOM 1351 C CA . LEU A 1 176 ? -6.590 -0.081 -7.824 1.00 97.25 176 LEU A CA 1
ATOM 1352 C C . LEU A 1 176 ? -7.856 0.422 -8.533 1.00 97.25 176 LEU A C 1
ATOM 1354 O O . LEU A 1 176 ? -8.909 -0.211 -8.465 1.00 97.25 176 LEU A O 1
ATOM 1358 N N . ASP A 1 177 ? -7.746 1.601 -9.134 1.00 97.19 177 ASP A N 1
ATOM 1359 C CA . ASP A 1 177 ? -8.828 2.337 -9.785 1.00 97.19 177 ASP A CA 1
ATOM 1360 C C . ASP A 1 177 ? -8.284 3.075 -11.019 1.00 97.19 177 ASP A C 1
ATOM 1362 O O . ASP A 1 177 ? -7.203 3.663 -10.962 1.00 97.19 177 ASP A O 1
ATOM 1366 N N . GLU A 1 178 ? -9.000 3.007 -12.143 1.00 96.44 178 GLU A N 1
ATOM 1367 C CA . GLU A 1 178 ? -8.515 3.492 -13.443 1.00 96.44 178 GLU A CA 1
ATOM 1368 C C . GLU A 1 178 ? -8.296 5.013 -13.444 1.00 96.44 178 GLU A C 1
ATOM 1370 O O . GLU A 1 178 ? -7.221 5.478 -13.831 1.00 96.44 178 GLU A O 1
ATOM 1375 N N . ASP A 1 179 ? -9.244 5.788 -12.907 1.00 95.69 179 ASP A N 1
ATOM 1376 C CA . ASP A 1 179 ? -9.146 7.250 -12.851 1.00 95.69 179 ASP A CA 1
ATOM 1377 C C . ASP A 1 179 ? -7.989 7.697 -11.947 1.00 95.69 179 ASP A C 1
ATOM 1379 O O . ASP A 1 179 ? -7.251 8.637 -12.274 1.00 95.69 179 ASP A O 1
ATOM 1383 N N . VAL A 1 180 ? -7.794 7.002 -10.821 1.00 96.31 180 VAL A N 1
ATOM 1384 C CA . VAL A 1 180 ? -6.673 7.264 -9.908 1.00 96.31 180 VAL A CA 1
ATOM 1385 C C . VAL A 1 180 ? -5.340 6.949 -10.581 1.00 96.31 180 VAL A C 1
ATOM 1387 O O . VAL A 1 180 ? -4.433 7.782 -10.551 1.00 96.31 180 VAL A O 1
ATOM 1390 N N . LEU A 1 181 ? -5.211 5.793 -11.232 1.00 96.81 181 LEU A N 1
ATOM 1391 C CA . LEU A 1 181 ? -3.979 5.416 -11.926 1.00 96.81 181 LEU A CA 1
ATOM 1392 C C . LEU A 1 181 ? -3.634 6.400 -13.050 1.00 96.81 181 LEU A C 1
ATOM 1394 O O . LEU A 1 181 ? -2.499 6.876 -13.122 1.00 96.81 181 LEU A O 1
ATOM 1398 N N . VAL A 1 182 ? -4.609 6.769 -13.885 1.00 96.06 182 VAL A N 1
ATOM 1399 C CA . VAL A 1 182 ? -4.421 7.748 -14.968 1.00 96.06 182 VAL A CA 1
ATOM 1400 C C . VAL A 1 182 ? -3.967 9.099 -14.416 1.00 96.06 182 VAL A C 1
ATOM 1402 O O . VAL A 1 182 ? -3.064 9.729 -14.976 1.00 96.06 182 VAL A O 1
ATOM 1405 N N . HIS A 1 183 ? -4.565 9.564 -13.316 1.00 95.25 183 HIS A N 1
ATOM 1406 C CA . HIS A 1 183 ? -4.154 10.809 -12.669 1.00 95.25 183 HIS A CA 1
ATOM 1407 C C . HIS A 1 183 ? -2.695 10.754 -12.200 1.00 95.25 183 HIS A C 1
ATOM 1409 O O . HIS A 1 183 ? -1.906 11.662 -12.476 1.00 95.25 183 HIS A O 1
ATOM 1415 N N . GLU A 1 184 ? -2.330 9.678 -11.514 1.00 95.25 184 GLU A N 1
ATOM 1416 C CA . GLU A 1 184 ? -1.038 9.540 -10.849 1.00 95.25 184 GLU A CA 1
ATOM 1417 C C . GLU A 1 184 ? 0.111 9.345 -11.844 1.00 95.25 184 GLU A C 1
ATOM 1419 O O . GLU A 1 184 ? 1.177 9.950 -11.677 1.00 95.25 184 GLU A O 1
ATOM 1424 N N . LEU A 1 185 ? -0.121 8.609 -12.936 1.00 94.81 185 LEU A N 1
ATOM 1425 C CA . LEU A 1 185 ? 0.859 8.410 -14.009 1.00 94.81 185 LEU A CA 1
ATOM 1426 C C . LEU A 1 185 ? 1.187 9.707 -14.760 1.00 94.81 185 LEU A C 1
ATOM 1428 O O . LEU A 1 185 ? 2.337 9.921 -15.144 1.00 94.81 185 LEU A O 1
ATOM 1432 N N . ARG A 1 186 ? 0.223 10.624 -14.907 1.00 93.12 186 ARG A N 1
ATOM 1433 C CA . ARG A 1 186 ? 0.435 11.923 -15.579 1.00 93.12 186 ARG A CA 1
ATOM 1434 C C . ARG A 1 186 ? 1.322 12.885 -14.792 1.00 93.12 186 ARG A C 1
ATOM 1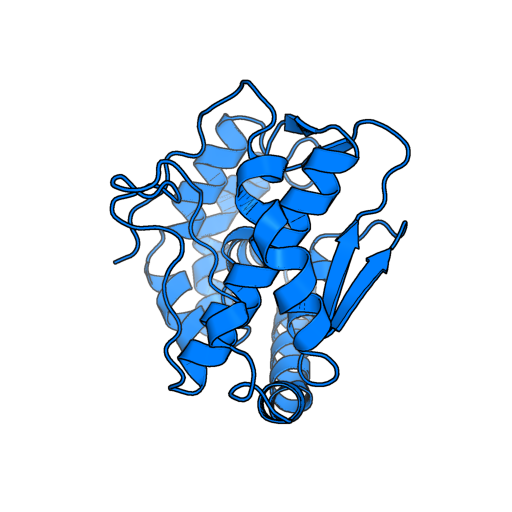436 O O . ARG A 1 186 ? 1.882 13.810 -15.375 1.00 93.12 186 ARG A O 1
ATOM 1443 N N . SER A 1 187 ? 1.434 12.708 -13.477 1.00 89.50 187 SER A N 1
ATOM 1444 C CA . SER A 1 187 ? 2.159 13.648 -12.614 1.00 89.50 187 SER A CA 1
ATOM 1445 C C . SER A 1 187 ? 3.685 13.558 -12.746 1.00 89.50 187 SER A C 1
ATOM 1447 O O . SER A 1 187 ? 4.387 14.504 -12.389 1.00 89.50 187 SER A O 1
ATOM 1449 N N . GLY A 1 188 ? 4.212 12.406 -13.181 1.00 89.69 188 GLY A N 1
ATOM 1450 C CA . GLY A 1 188 ? 5.645 12.088 -13.144 1.00 89.69 188 GLY A CA 1
ATOM 1451 C C . GLY A 1 188 ? 6.241 11.974 -11.729 1.00 89.69 188 GLY A C 1
ATOM 1452 O O . GLY A 1 188 ? 7.431 11.688 -11.579 1.00 89.69 188 GLY A O 1
ATOM 1453 N N . ALA A 1 189 ? 5.444 12.168 -10.670 1.00 93.25 189 ALA A N 1
ATOM 1454 C CA . ALA A 1 189 ? 5.930 12.201 -9.292 1.00 93.25 189 ALA A CA 1
ATOM 1455 C C . ALA A 1 189 ? 6.495 10.845 -8.844 1.00 93.25 189 ALA A C 1
ATOM 1457 O O . ALA A 1 189 ? 7.525 10.799 -8.168 1.00 93.25 189 ALA A O 1
ATOM 1458 N N . HIS A 1 190 ? 5.868 9.744 -9.270 1.00 94.00 190 HIS A N 1
ATOM 1459 C CA . HIS A 1 190 ? 6.301 8.383 -8.931 1.00 94.00 190 HIS A CA 1
ATOM 1460 C C . HIS A 1 190 ? 7.627 8.008 -9.588 1.00 94.00 190 HIS A C 1
ATOM 1462 O O . HIS A 1 190 ? 8.460 7.381 -8.943 1.00 94.00 1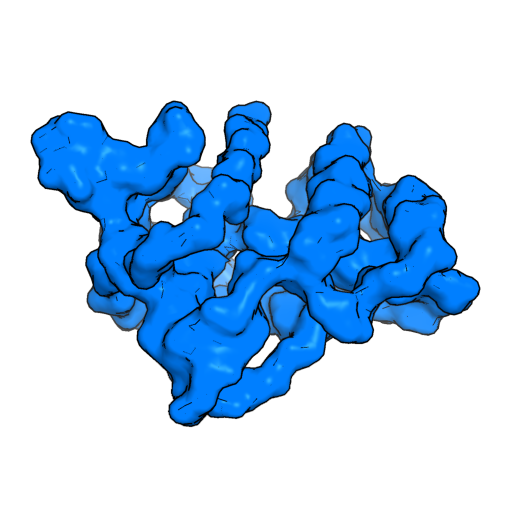90 HIS A O 1
ATOM 1468 N N . VAL A 1 191 ? 7.898 8.492 -10.805 1.00 94.44 191 VAL A N 1
ATOM 1469 C CA . VAL A 1 191 ? 9.209 8.329 -11.460 1.00 94.44 191 VAL A CA 1
ATOM 1470 C C . VAL A 1 191 ? 10.305 9.014 -10.648 1.00 94.44 191 VAL A C 1
ATOM 1472 O O . VAL A 1 191 ? 11.346 8.422 -10.357 1.00 94.44 191 VAL A O 1
ATOM 1475 N N . ILE A 1 192 ? 10.071 10.268 -10.247 1.00 93.81 192 ILE A N 1
ATOM 1476 C CA . ILE A 1 192 ? 11.025 11.033 -9.434 1.00 93.81 192 ILE A CA 1
ATOM 1477 C C . ILE A 1 192 ? 11.255 10.329 -8.095 1.00 93.81 192 ILE A C 1
ATOM 1479 O O . ILE A 1 192 ? 12.403 10.184 -7.667 1.00 93.81 192 ILE A O 1
ATOM 1483 N N . LYS A 1 193 ? 10.183 9.869 -7.439 1.00 91.75 193 LYS A N 1
ATOM 1484 C CA . LYS A 1 193 ? 10.279 9.166 -6.157 1.00 91.75 193 LYS A CA 1
ATOM 1485 C C . LYS A 1 193 ? 11.036 7.847 -6.292 1.00 91.75 193 LYS A C 1
ATOM 1487 O O . LYS A 1 193 ? 11.941 7.610 -5.496 1.00 91.75 193 LYS A O 1
ATOM 1492 N N . ALA A 1 194 ? 10.751 7.047 -7.316 1.00 91.75 194 ALA A N 1
ATOM 1493 C CA . ALA A 1 194 ? 11.445 5.787 -7.554 1.00 91.75 194 ALA A CA 1
ATOM 1494 C C . ALA A 1 194 ? 12.949 5.996 -7.779 1.00 91.75 194 ALA A C 1
ATOM 1496 O O . ALA A 1 194 ? 13.762 5.304 -7.171 1.00 91.75 194 ALA A O 1
ATOM 1497 N N . ARG A 1 195 ? 13.344 7.015 -8.551 1.00 91.88 195 ARG A N 1
ATOM 1498 C CA . ARG A 1 195 ? 14.764 7.366 -8.736 1.00 91.88 195 ARG A CA 1
ATOM 1499 C C . ARG A 1 195 ? 15.439 7.799 -7.431 1.00 91.88 195 ARG A C 1
ATOM 1501 O O . ARG A 1 195 ? 16.582 7.420 -7.187 1.00 91.88 195 ARG A O 1
ATOM 1508 N N . ARG A 1 196 ? 14.750 8.564 -6.575 1.00 91.19 196 ARG A N 1
ATOM 1509 C CA . ARG A 1 196 ? 15.273 8.954 -5.249 1.00 91.19 196 ARG A CA 1
ATOM 1510 C C . ARG A 1 196 ? 15.454 7.748 -4.333 1.00 91.19 196 ARG A C 1
ATOM 1512 O O . ARG A 1 196 ? 16.527 7.592 -3.763 1.00 91.19 196 ARG A O 1
ATOM 1519 N N . LYS A 1 197 ? 14.440 6.884 -4.258 1.00 89.94 197 LYS A N 1
ATOM 1520 C CA . LYS A 1 197 ? 14.479 5.614 -3.525 1.00 89.94 197 LYS A CA 1
ATOM 1521 C C . LYS A 1 197 ? 15.633 4.731 -4.003 1.00 89.94 197 LYS A C 1
ATOM 1523 O O . LYS A 1 197 ? 16.389 4.200 -3.198 1.00 89.94 197 LYS A O 1
ATOM 1528 N N . GLN A 1 198 ? 15.841 4.639 -5.314 1.00 89.75 198 GLN A N 1
ATOM 1529 C CA . GLN A 1 198 ? 16.978 3.911 -5.866 1.00 89.75 198 GLN A CA 1
ATOM 1530 C C . GLN A 1 198 ? 18.319 4.507 -5.425 1.00 89.75 198 GLN A C 1
ATOM 1532 O O . GLN A 1 198 ? 19.211 3.775 -5.002 1.00 89.75 198 GLN A O 1
ATOM 1537 N N . ALA A 1 199 ? 18.468 5.831 -5.501 1.00 88.50 199 ALA A N 1
ATOM 1538 C CA . ALA A 1 199 ? 19.694 6.511 -5.090 1.00 88.50 199 ALA A CA 1
ATOM 1539 C C . ALA A 1 199 ? 19.998 6.346 -3.590 1.00 88.50 199 ALA A C 1
ATOM 1541 O O . ALA A 1 199 ? 21.166 6.368 -3.207 1.00 88.50 199 ALA A O 1
ATOM 1542 N N . SER A 1 200 ? 18.974 6.151 -2.752 1.00 86.75 200 SER A N 1
ATOM 1543 C CA . SER A 1 200 ? 19.127 5.881 -1.318 1.00 86.75 200 SER A CA 1
ATOM 1544 C C . SER A 1 200 ? 19.269 4.393 -0.974 1.00 86.75 200 SER A C 1
ATOM 1546 O O . SER A 1 200 ? 19.360 4.061 0.203 1.00 86.75 200 SER A O 1
ATOM 1548 N N . GLY A 1 201 ? 19.268 3.492 -1.964 1.00 85.69 201 GLY A N 1
ATOM 1549 C CA . GLY A 1 201 ? 19.348 2.042 -1.749 1.00 85.69 201 GLY A CA 1
ATOM 1550 C C . GLY A 1 201 ? 18.046 1.394 -1.269 1.00 85.69 201 GLY A C 1
ATOM 1551 O O . GLY A 1 201 ? 18.069 0.247 -0.840 1.00 85.69 201 GLY A O 1
ATOM 1552 N N . PHE A 1 202 ? 16.910 2.093 -1.358 1.00 86.31 202 PHE A N 1
ATOM 1553 C CA . PHE A 1 202 ? 15.621 1.678 -0.796 1.00 86.31 202 PHE A CA 1
ATOM 1554 C C . PHE A 1 202 ? 15.169 0.281 -1.239 1.00 86.31 202 PHE A C 1
ATOM 1556 O O . PHE A 1 202 ? 14.681 -0.507 -0.432 1.00 86.31 202 PHE A O 1
ATOM 1563 N N . TYR A 1 203 ? 15.334 -0.023 -2.527 1.00 79.44 203 TYR A N 1
ATOM 1564 C CA . TYR A 1 203 ? 14.848 -1.264 -3.130 1.00 79.44 203 TYR A CA 1
ATOM 1565 C C . TYR A 1 203 ? 15.762 -2.473 -2.888 1.00 79.44 203 TYR A C 1
ATOM 1567 O O . TYR A 1 203 ? 15.419 -3.571 -3.319 1.00 79.44 203 TYR A O 1
ATOM 1575 N N . GLY A 1 204 ? 16.919 -2.299 -2.238 1.00 75.19 204 GLY A N 1
ATOM 1576 C CA . GLY A 1 204 ? 17.913 -3.366 -2.105 1.00 75.19 204 GLY A CA 1
ATOM 1577 C C . GLY A 1 204 ? 18.232 -4.020 -3.459 1.00 75.19 204 GLY A C 1
ATOM 1578 O O . GLY A 1 204 ? 18.521 -3.330 -4.445 1.00 75.19 204 GLY A O 1
ATOM 1579 N N . ASP A 1 205 ? 18.111 -5.347 -3.509 1.00 69.12 205 ASP A N 1
ATOM 1580 C CA . ASP A 1 205 ? 18.381 -6.171 -4.696 1.00 69.12 205 ASP A CA 1
ATOM 1581 C C . ASP A 1 205 ? 17.168 -6.331 -5.640 1.00 69.12 205 ASP A C 1
ATOM 1583 O O . ASP A 1 205 ? 17.306 -6.892 -6.725 1.00 69.12 205 ASP A O 1
ATOM 1587 N N . TYR A 1 206 ? 15.982 -5.840 -5.251 1.00 61.97 206 TYR A N 1
ATOM 1588 C CA . TYR A 1 206 ? 14.694 -6.204 -5.858 1.00 61.97 206 TYR A CA 1
ATOM 1589 C C . TYR A 1 206 ? 14.500 -5.709 -7.306 1.00 61.97 206 TYR A C 1
ATOM 1591 O O . TYR A 1 206 ? 13.996 -6.450 -8.143 1.00 61.97 206 TYR A O 1
ATOM 1599 N N . ALA A 1 207 ? 14.889 -4.472 -7.644 1.00 58.84 207 ALA A N 1
ATOM 1600 C CA . ALA A 1 207 ? 14.636 -3.908 -8.984 1.00 58.84 207 ALA A CA 1
ATOM 1601 C C . ALA A 1 207 ? 15.466 -2.641 -9.272 1.00 58.84 207 ALA A C 1
ATOM 1603 O O . ALA A 1 207 ? 14.937 -1.566 -9.560 1.00 58.84 207 ALA A O 1
ATOM 1604 N N . SER A 1 208 ? 16.790 -2.742 -9.162 1.00 62.88 208 SER A N 1
ATOM 1605 C CA . SER A 1 208 ? 17.697 -1.588 -9.045 1.00 62.88 208 SER A CA 1
ATOM 1606 C C . SER A 1 208 ? 18.657 -1.386 -10.229 1.00 62.88 208 SER A C 1
ATOM 1608 O O . SER A 1 208 ? 19.651 -0.663 -10.134 1.00 62.88 208 SER A O 1
ATOM 1610 N N . GLY A 1 209 ? 18.370 -1.994 -11.384 1.00 80.69 209 GLY A N 1
ATOM 1611 C CA . GLY A 1 209 ? 19.197 -1.836 -12.581 1.00 80.69 209 GLY A CA 1
ATOM 1612 C C . GLY A 1 209 ? 19.104 -0.421 -13.182 1.00 80.69 209 GLY A C 1
ATOM 1613 O O . GLY A 1 209 ? 17.992 0.082 -13.367 1.00 80.69 209 GLY A O 1
ATOM 1614 N N . PRO A 1 210 ? 20.222 0.216 -13.598 1.00 88.31 210 PRO A N 1
ATOM 1615 C CA . PRO A 1 210 ? 20.191 1.507 -14.298 1.00 88.31 210 PRO A CA 1
ATOM 1616 C C . PRO A 1 210 ? 19.268 1.524 -15.527 1.00 88.31 210 PRO A C 1
ATOM 1618 O O . PRO A 1 210 ? 18.654 2.546 -15.823 1.00 88.31 210 PRO A O 1
ATOM 1621 N N . ALA A 1 211 ? 19.132 0.381 -16.209 1.00 92.88 211 ALA A N 1
ATOM 1622 C CA . ALA A 1 211 ? 18.245 0.212 -17.358 1.00 92.88 211 ALA A CA 1
ATOM 1623 C C . ALA A 1 211 ? 16.750 0.317 -16.988 1.00 92.88 211 ALA A C 1
ATOM 1625 O O . ALA A 1 211 ? 15.992 0.946 -17.720 1.00 92.88 211 ALA A O 1
ATOM 1626 N N . VAL A 1 212 ? 16.338 -0.224 -15.834 1.00 94.06 212 VAL A N 1
ATOM 1627 C CA . VAL A 1 212 ? 14.956 -0.120 -15.325 1.00 94.06 212 VAL A CA 1
ATOM 1628 C C . VAL A 1 212 ? 14.631 1.335 -14.990 1.00 94.06 212 VAL A C 1
ATOM 1630 O O . VAL A 1 212 ? 13.613 1.867 -15.420 1.00 94.06 212 VAL A O 1
ATOM 1633 N N . MET A 1 213 ? 15.542 2.024 -14.297 1.00 93.94 213 MET A N 1
ATOM 1634 C CA . MET A 1 213 ? 15.361 3.432 -13.913 1.00 93.94 213 MET A CA 1
ATOM 1635 C C . MET A 1 213 ? 15.311 4.386 -15.114 1.00 93.94 213 MET A C 1
ATOM 1637 O O . MET A 1 213 ? 14.629 5.417 -15.063 1.00 93.94 213 MET A O 1
ATOM 1641 N N . ALA A 1 214 ? 16.032 4.051 -16.188 1.00 94.88 214 ALA A N 1
ATOM 1642 C CA . ALA A 1 214 ? 15.974 4.772 -17.455 1.00 94.88 214 ALA A CA 1
ATOM 1643 C C . ALA A 1 214 ? 14.628 4.569 -18.173 1.00 94.88 214 ALA A C 1
ATOM 1645 O O . ALA A 1 214 ? 14.129 5.509 -18.783 1.00 94.88 214 ALA A O 1
ATOM 1646 N N . ALA A 1 215 ? 14.017 3.388 -18.041 1.00 96.88 215 ALA A N 1
ATOM 1647 C CA . A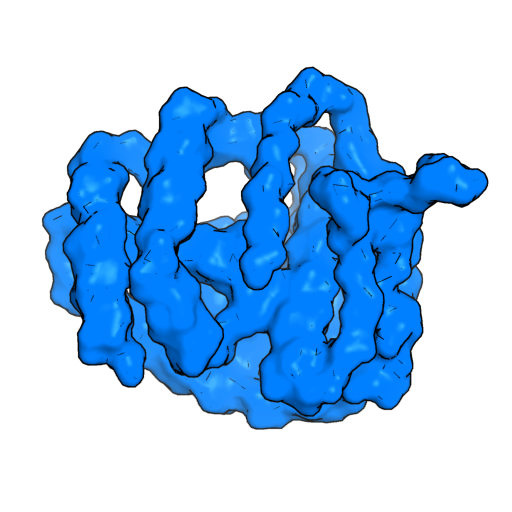LA A 1 215 ? 12.749 3.043 -18.684 1.00 96.88 215 ALA A CA 1
ATOM 1648 C C . ALA A 1 215 ? 11.496 3.563 -17.954 1.00 96.88 215 ALA A C 1
ATOM 1650 O O . ALA A 1 215 ? 10.407 3.485 -18.507 1.00 96.88 215 ALA A O 1
ATOM 1651 N N . LEU A 1 216 ? 11.612 4.124 -16.742 1.00 96.12 216 LEU A N 1
ATOM 1652 C CA . LEU A 1 216 ? 10.453 4.562 -15.943 1.00 96.12 216 LEU A CA 1
ATOM 1653 C C . LEU A 1 216 ? 9.546 5.593 -16.642 1.00 96.12 216 LEU A C 1
ATOM 1655 O O . LEU A 1 216 ? 8.332 5.548 -16.475 1.00 96.12 216 LEU A O 1
ATOM 1659 N N . GLU A 1 217 ? 10.107 6.531 -17.408 1.00 96.81 217 GLU A N 1
ATOM 1660 C CA . GLU A 1 217 ? 9.299 7.537 -18.122 1.00 96.81 217 GLU A CA 1
ATOM 1661 C C . GLU A 1 217 ? 8.504 6.911 -19.271 1.00 96.81 217 GLU A C 1
ATOM 1663 O O . GLU A 1 217 ? 7.321 7.202 -19.437 1.00 96.81 217 GLU A O 1
ATOM 1668 N N . GLU A 1 218 ? 9.137 6.006 -20.021 1.00 97.38 218 GLU A N 1
ATOM 1669 C CA . GLU A 1 218 ? 8.476 5.230 -21.070 1.00 97.38 218 GLU A CA 1
ATOM 1670 C C . GLU A 1 218 ? 7.404 4.314 -20.472 1.00 97.38 218 GLU A C 1
ATOM 1672 O O . GLU A 1 218 ? 6.281 4.286 -20.969 1.00 97.38 218 GLU A O 1
ATOM 1677 N N . ALA A 1 219 ? 7.705 3.654 -19.348 1.00 96.75 219 ALA A N 1
ATOM 1678 C CA . ALA A 1 219 ? 6.771 2.808 -18.612 1.00 96.75 219 ALA A CA 1
ATOM 1679 C C . ALA A 1 219 ? 5.515 3.582 -18.183 1.00 96.75 219 ALA A C 1
ATOM 1681 O O . ALA A 1 219 ? 4.405 3.077 -18.341 1.00 96.75 219 ALA A O 1
ATOM 1682 N N . CYS A 1 220 ? 5.663 4.825 -17.705 1.00 96.00 220 CYS A N 1
ATOM 1683 C CA . CYS A 1 220 ? 4.525 5.702 -17.419 1.00 96.00 220 CYS A CA 1
ATOM 1684 C C . CYS A 1 220 ? 3.672 5.979 -18.663 1.00 96.00 220 CYS A C 1
ATOM 1686 O O . CYS A 1 220 ? 2.445 5.948 -18.568 1.00 96.00 220 CYS A O 1
ATOM 1688 N N . GLY A 1 221 ? 4.307 6.250 -19.807 1.00 95.31 221 GLY A N 1
ATOM 1689 C CA . GLY A 1 221 ? 3.617 6.517 -21.070 1.00 95.31 221 GLY A CA 1
ATOM 1690 C C . GLY A 1 221 ? 2.803 5.316 -21.545 1.00 95.31 221 GLY A C 1
ATOM 1691 O O . GLY A 1 221 ? 1.591 5.421 -21.706 1.00 95.31 221 GLY A O 1
ATOM 1692 N N . VAL A 1 222 ? 3.449 4.157 -21.684 1.00 96.06 222 VAL A N 1
ATOM 1693 C CA . VAL A 1 222 ? 2.792 2.947 -22.207 1.00 96.06 222 VAL A CA 1
ATOM 1694 C C . VAL A 1 222 ? 1.719 2.411 -21.255 1.00 96.06 222 VAL A C 1
ATOM 1696 O O . VAL A 1 222 ? 0.674 1.953 -21.707 1.00 96.06 222 VAL A O 1
ATOM 1699 N N . LEU A 1 223 ? 1.930 2.510 -19.936 1.00 94.31 223 LEU A N 1
ATOM 1700 C CA . LEU A 1 223 ? 0.925 2.120 -18.947 1.00 94.31 223 LEU A CA 1
ATOM 1701 C C . LEU A 1 223 ? -0.282 3.065 -18.989 1.00 94.31 223 LEU A C 1
ATOM 1703 O O . LEU A 1 223 ? -1.418 2.602 -18.938 1.00 94.31 223 LEU A O 1
ATOM 1707 N N . GLY A 1 224 ? -0.048 4.371 -19.142 1.00 93.12 224 GLY A N 1
ATOM 1708 C CA . GLY A 1 224 ? -1.108 5.370 -19.275 1.00 93.12 224 GLY A CA 1
ATOM 1709 C C . GLY A 1 224 ? -1.931 5.247 -20.561 1.00 93.12 224 GLY A C 1
ATOM 1710 O O . GLY A 1 224 ? -3.085 5.651 -20.560 1.00 93.12 224 GLY A O 1
ATOM 1711 N N . GLU A 1 225 ? -1.370 4.689 -21.637 1.00 92.38 225 GLU A N 1
ATOM 1712 C CA . GLU A 1 225 ? -2.099 4.377 -22.880 1.00 92.38 225 GLU A CA 1
ATOM 1713 C C . GLU A 1 225 ? -2.909 3.070 -22.796 1.00 92.38 225 GLU A C 1
ATOM 1715 O O . GLU A 1 225 ? -3.818 2.856 -23.597 1.00 92.38 225 GLU A O 1
ATOM 1720 N N . SER A 1 226 ? -2.572 2.187 -21.848 1.00 90.50 226 SER A N 1
ATOM 1721 C CA . SER A 1 226 ? -3.240 0.890 -21.635 1.00 90.50 226 SER A CA 1
ATOM 1722 C C . SER A 1 226 ? -4.470 0.951 -20.713 1.00 90.50 226 SER A C 1
ATOM 1724 O O . SER A 1 226 ? -5.254 -0.009 -20.655 1.00 90.50 226 SER A O 1
ATOM 1726 N N . LEU A 1 227 ? -4.590 2.062 -19.979 1.00 89.94 227 LEU A N 1
ATOM 1727 C CA . LEU A 1 227 ? -5.690 2.410 -19.081 1.00 89.94 227 LEU A CA 1
ATOM 1728 C C . LEU A 1 227 ? -6.754 3.170 -19.872 1.00 89.94 227 LEU A C 1
ATOM 1730 O O . LEU A 1 227 ? -7.855 2.596 -19.986 1.00 89.94 227 LEU A O 1
#

Radius of gyration: 17.18 Å; Cα contacts (8 Å, |Δi|>4): 311; chains: 1; bounding box: 40×35×46 Å

Solvent-accessible surface area (backbone atoms only — not comparable to full-atom values): 12655 Å² total; per-residue (Å²): 137,80,77,83,66,79,87,80,73,93,75,76,80,64,28,44,72,50,27,58,79,37,54,67,35,44,62,63,32,56,88,37,30,42,75,40,81,33,72,71,86,73,57,61,67,54,51,50,56,42,54,26,43,56,53,34,68,24,48,52,53,94,54,70,41,81,53,95,49,39,81,26,49,38,62,37,45,28,23,44,35,47,48,41,41,53,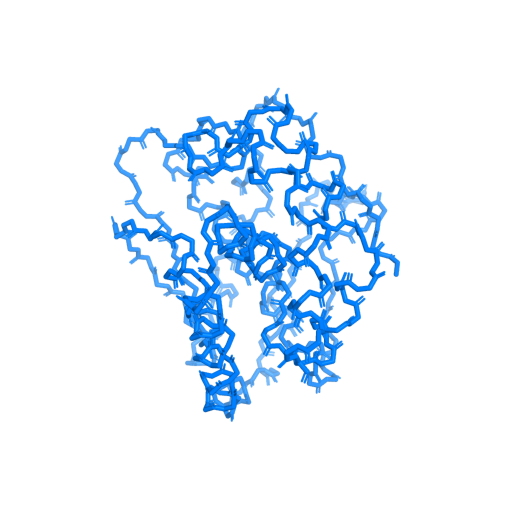44,30,52,46,41,46,33,43,79,71,73,43,83,56,70,72,40,63,54,98,77,33,39,61,34,90,89,76,73,41,48,45,69,39,44,67,67,45,53,94,68,49,54,69,55,53,61,71,41,26,63,64,21,43,54,51,45,51,52,54,52,54,53,33,71,71,46,57,85,44,37,21,62,19,34,52,49,50,50,26,48,45,42,54,73,63,13,39,52,73,42,69,71,57,48,50,55,54,48,73,65,51,55,60,54,56,48,50,54,52,37,51,75,67,48,34,57,61,88,77,78,70,51,73,62,26,69,66,24,32,65,58,23,36,53,58,52,56,72,73,105

pLDDT: mean 89.79, std 13.99, range [28.14, 98.38]

Mean predicted aligned error: 5.24 Å